Protein 7TVL (pdb70)

Foldseek 3Di:
DDDAFDWAFDDDFQRWTKTWTPDPPTKIKIFFWAAADQFLAQQQFAPPLRGLHRNCVQPDQPQPDGNQADADPSRHFQADDPPADDGRGGQGAFPAFDVVDDRRHSNGADRLQPFKAFEDEVVGCVQAAFQFKKKKAFLVQRFIAIHTHGHYHHNRDHHYIGLVNCVRHVWHSRNHDTIDRDRGMMMMTRGPQGRHDDDPVVNRVSNVVRQVVVPHPVNVNSNVVVD

Radius of gyration: 17.52 Å; Cα contacts (8 Å, |Δi|>4): 632; chains: 1; bounding box: 41×32×56 Å

Secondary structure (DSSP, 8-state):
--PPPPEEEEEEETTEEEEEESSSS--EEEEEEEEEE-TT-TTS--GGG-SSS-GGGGB-SSSS-B-SS-B-TTSPBPBP-TTSSSTTSBPP--SSB-TTS-TT-GGGB--TTTS-EEEEETT--TT--TT-EEEEEETTT--EEEEEEEEEE-TT---EEEHHHHHHHT----TTT-SEEEEEEEEEE-TTS--S---HHHHHHHHHHHHHHHTHHHHHHHHHTT-

Structure (mmCIF, N/CA/C/O backbone):
data_7TVL
#
_entry.id   7TVL
#
_cell.length_a   108.836
_cell.length_b   47.632
_cell.length_c   45.546
_cell.angle_alpha   90.000
_cell.angle_beta   97.820
_cell.angle_gamma   90.000
#
_symmetry.space_group_name_H-M   'C 1 2 1'
#
loop_
_entity.id
_entity.type
_entity.pdbx_description
1 polymer 'Viral chitosanase V-Csn'
2 non-polymer GLYCEROL
3 non-polymer 'SULFATE ION'
4 water water
#
loop_
_atom_site.group_PDB
_atom_site.id
_atom_site.type_symbol
_atom_site.label_atom_id
_atom_site.label_alt_id
_atom_site.label_comp_id
_atom_site.label_asym_id
_atom_site.label_entity_id
_atom_site.label_seq_id
_atom_site.pdbx_PDB_ins_code
_atom_site.Cartn_x
_atom_site.Cartn_y
_atom_site.Cartn_z
_atom_site.occupancy
_atom_site.B_iso_or_equiv
_atom_site.auth_seq_id
_atom_site.auth_comp_id
_atom_site.auth_asym_id
_atom_site.auth_atom_id
_atom_site.pdbx_PDB_model_num
ATOM 1 N N . GLY A 1 1 ? 26.523 33.866 13.462 0.53 22.96 -2 GLY A N 1
ATOM 2 C CA . GLY A 1 1 ? 25.280 33.396 14.044 0.53 22.95 -2 GLY A CA 1
ATOM 3 C C . GLY A 1 1 ? 25.098 31.896 13.942 0.53 22.94 -2 GLY A C 1
ATOM 4 O O . GLY A 1 1 ? 25.694 31.242 13.086 0.53 23.06 -2 GLY A O 1
ATOM 5 N N . SER A 1 2 ? 24.273 31.347 14.828 1.00 22.80 -1 SER A N 1
ATOM 6 C CA . SER A 1 2 ? 23.919 29.938 14.809 1.00 22.41 -1 SER A CA 1
ATOM 7 C C . SER A 1 2 ? 22.403 29.811 14.818 1.00 20.91 -1 SER A C 1
ATOM 8 O O . SER A 1 2 ? 21.671 30.798 14.932 1.00 21.36 -1 SER A O 1
ATOM 11 N N . HIS A 1 3 ? 21.932 28.577 14.686 1.00 18.78 0 HIS A N 1
ATOM 12 C CA . HIS A 1 3 ? 20.513 28.317 14.832 1.00 16.69 0 HIS A CA 1
ATOM 13 C C . HIS A 1 3 ? 20.110 28.484 16.293 1.00 13.34 0 HIS A C 1
ATOM 14 O O . HIS A 1 3 ? 20.936 28.402 17.207 1.00 12.44 0 HIS A O 1
ATOM 21 N N . MET A 1 4 ? 18.824 28.735 16.506 1.00 12.41 1 MET A N 1
ATOM 22 C CA A MET A 1 4 ? 18.309 28.791 17.860 0.58 12.24 1 MET A CA 1
ATOM 23 C CA B MET A 1 4 ? 18.270 28.779 17.850 0.42 12.20 1 MET A CA 1
ATOM 24 C C . MET A 1 4 ? 18.401 27.410 18.509 1.00 10.80 1 MET A C 1
ATOM 25 O O . MET A 1 4 ? 18.488 26.376 17.841 1.00 11.84 1 MET A O 1
ATOM 34 N N . SER A 1 5 ? 18.411 27.407 19.834 1.00 8.05 2 SER A N 1
ATOM 35 C CA . SER A 1 5 ? 18.412 26.174 20.602 1.00 7.51 2 SER A CA 1
ATOM 36 C C . SER A 1 5 ? 17.010 25.844 21.103 1.00 7.15 2 SER A C 1
ATOM 37 O O . SER A 1 5 ? 16.140 26.710 21.224 1.00 8.91 2 SER A O 1
ATOM 40 N N . GLU A 1 6 ? 16.803 24.563 21.382 1.00 6.75 3 GLU A N 1
ATOM 41 C CA . GLU A 1 6 ? 15.562 24.062 21.953 1.00 6.75 3 GLU A CA 1
ATOM 42 C C . GLU A 1 6 ? 15.757 23.969 23.459 1.00 6.31 3 GLU A C 1
ATOM 43 O O . GLU A 1 6 ? 16.731 23.367 23.920 1.00 7.62 3 GLU A O 1
ATOM 49 N N . LEU A 1 7 ? 14.861 24.602 24.214 1.00 6.53 4 LEU A N 1
ATOM 50 C CA . LEU A 1 7 ? 15.030 24.810 25.646 1.00 6.41 4 LEU A CA 1
ATOM 51 C C . LEU A 1 7 ? 13.866 24.200 26.407 1.00 6.95 4 LEU A C 1
ATOM 52 O O . LEU A 1 7 ? 12.718 24.270 25.959 1.00 8.66 4 LEU A O 1
ATOM 57 N N . SER A 1 8 ? 14.158 23.634 27.577 1.00 6.33 5 SER A N 1
ATOM 58 C CA . SER A 1 8 ? 13.149 22.994 28.416 1.00 6.80 5 SER A CA 1
ATOM 59 C C . SER A 1 8 ? 13.341 23.463 29.853 1.00 6.30 5 SER A C 1
ATOM 60 O O . SER A 1 8 ? 14.410 23.256 30.433 1.00 6.78 5 SER A O 1
ATOM 63 N N . GLU A 1 9 ? 12.321 24.085 30.436 1.00 6.01 6 GLU A N 1
ATOM 64 C CA . GLU A 1 9 ? 12.474 24.632 31.783 1.00 6.00 6 GLU A CA 1
ATOM 65 C C . GLU A 1 9 ? 12.699 23.520 32.805 1.00 5.68 6 GLU A C 1
ATOM 66 O O . GLU A 1 9 ? 11.945 22.542 32.845 1.00 6.09 6 GLU A O 1
ATOM 72 N N . ILE A 1 10 ? 13.707 23.692 33.661 1.00 5.47 7 ILE A N 1
ATOM 73 C CA . ILE A 1 10 ? 13.970 22.748 34.741 1.00 5.68 7 ILE A CA 1
ATOM 74 C C . ILE A 1 10 ? 13.905 23.370 36.126 1.00 5.75 7 ILE A C 1
ATOM 75 O O . ILE A 1 10 ? 13.817 22.623 37.113 1.00 6.38 7 ILE A O 1
ATOM 80 N N . ASP A 1 11 ? 13.950 24.690 36.249 1.00 5.89 8 ASP A N 1
ATOM 81 C CA . ASP A 1 11 ? 14.011 25.320 37.564 1.00 5.93 8 ASP A CA 1
ATOM 82 C C . ASP A 1 11 ? 13.728 26.804 37.382 1.00 5.71 8 ASP A C 1
ATOM 83 O O . ASP A 1 11 ? 13.724 27.326 36.261 1.00 6.19 8 ASP A O 1
ATOM 88 N N . SER A 1 12 ? 13.519 27.479 38.509 1.00 6.40 9 SER A N 1
ATOM 89 C CA . SER A 1 12 ? 13.306 28.916 38.526 1.00 6.81 9 SER A CA 1
ATOM 90 C C . SER A 1 12 ? 13.738 29.428 39.894 1.00 6.62 9 SER A C 1
ATOM 91 O O . SER A 1 12 ? 13.369 28.840 40.914 1.00 7.54 9 SER A O 1
ATOM 94 N N . VAL A 1 13 ? 14.532 30.500 39.910 1.00 6.26 10 VAL A N 1
ATOM 95 C CA . VAL A 1 13 ? 15.001 31.131 41.143 1.00 6.55 10 VAL A CA 1
ATOM 96 C C . VAL A 1 13 ? 14.916 32.636 40.952 1.00 6.62 10 VAL A C 1
ATOM 97 O O . VAL A 1 13 ? 15.448 33.164 39.972 1.00 6.46 10 VAL A O 1
ATOM 101 N N . ALA A 1 14 ? 14.242 33.327 41.873 1.00 7.37 11 ALA A N 1
ATOM 102 C CA . ALA A 1 14 ? 14.231 34.792 41.890 1.00 8.53 11 ALA A CA 1
ATOM 103 C C . ALA A 1 14 ? 13.812 35.382 40.544 1.00 8.63 11 ALA A C 1
ATOM 104 O O . ALA A 1 14 ? 14.359 36.388 40.088 1.00 9.68 11 ALA A O 1
ATOM 106 N N . GLY A 1 15 ? 12.841 34.743 39.893 1.00 8.47 12 GLY A N 1
ATOM 107 C CA . GLY A 1 15 ? 12.327 35.224 38.626 1.00 8.89 12 GLY A CA 1
ATOM 108 C C . GLY A 1 15 ? 13.173 34.899 37.415 1.00 8.44 12 GLY A C 1
ATOM 109 O O . GLY A 1 15 ? 12.846 35.356 36.310 1.00 9.52 12 GLY A O 1
ATOM 110 N N . VAL A 1 16 ? 14.246 34.133 37.589 1.00 7.04 13 VAL A N 1
ATOM 111 C CA . VAL A 1 16 ? 15.119 33.698 36.504 1.00 6.38 13 VAL A CA 1
ATOM 112 C C . VAL A 1 16 ? 14.797 32.246 36.189 1.00 6.40 13 VAL A C 1
ATOM 113 O O . VAL A 1 16 ? 14.878 31.377 37.067 1.00 7.06 13 VAL A O 1
ATOM 117 N N . THR A 1 17 ? 14.457 31.980 34.933 1.00 6.40 14 THR A N 1
ATOM 118 C CA . THR A 1 17 ? 14.168 30.628 34.492 1.00 6.71 14 THR A CA 1
ATOM 119 C C . THR A 1 17 ? 15.475 29.935 34.122 1.00 6.10 14 THR A C 1
ATOM 120 O O . THR A 1 17 ? 16.323 30.513 33.430 1.00 6.97 14 THR A O 1
ATOM 124 N N . ILE A 1 18 ? 15.634 28.701 34.589 1.00 5.61 15 ILE A N 1
ATOM 125 C CA . ILE A 1 18 ? 16.776 27.864 34.254 1.00 5.52 15 ILE A CA 1
ATOM 126 C C . ILE A 1 18 ? 16.287 26.799 33.280 1.00 5.08 15 ILE A C 1
ATOM 127 O O . ILE A 1 18 ? 15.312 26.088 33.567 1.00 5.84 15 ILE A O 1
ATOM 132 N N . TYR A 1 19 ? 16.960 26.684 32.134 1.00 5.01 16 TYR A N 1
ATOM 133 C CA . TYR A 1 19 ? 16.531 25.785 31.072 1.00 5.09 16 TYR A CA 1
ATOM 134 C C . TYR A 1 19 ? 17.601 24.724 30.834 1.00 5.01 16 TYR A C 1
ATOM 135 O O . TYR A 1 19 ? 18.791 25.040 30.725 1.00 5.69 16 TYR A O 1
ATOM 144 N N . SER A 1 20 ? 17.172 23.469 30.700 1.00 5.43 17 SER A N 1
ATOM 145 C CA . SER A 1 20 ? 18.012 22.484 30.036 1.00 5.77 17 SER A CA 1
ATOM 146 C C . SER A 1 20 ? 18.070 22.811 28.552 1.00 5.26 17 SER A C 1
ATOM 147 O O . SER A 1 20 ? 17.054 23.158 27.942 1.00 6.17 17 SER A O 1
ATOM 150 N N . VAL A 1 21 ? 19.266 22.734 27.979 1.00 5.05 18 VAL A N 1
ATOM 151 C CA . VAL A 1 21 ? 19.445 22.922 26.544 1.00 4.92 18 VAL A CA 1
ATOM 152 C C . VAL A 1 21 ? 19.333 21.545 25.901 1.00 5.10 18 VAL A C 1
ATOM 153 O O . VAL A 1 21 ? 20.188 20.678 26.113 1.00 5.79 18 VAL A O 1
ATOM 157 N N . ASP A 1 22 ? 18.262 21.335 25.140 1.00 5.06 19 ASP A N 1
ATOM 158 C CA . ASP A 1 22 ? 18.020 20.025 24.559 1.00 6.01 19 ASP A CA 1
ATOM 159 C C . ASP A 1 22 ? 19.168 19.687 23.615 1.00 6.23 19 ASP A C 1
ATOM 160 O O . ASP A 1 22 ? 19.627 20.538 22.847 1.00 8.17 19 ASP A O 1
ATOM 165 N N . GLY A 1 23 ? 19.632 18.447 23.675 1.00 6.69 20 GLY A N 1
ATOM 166 C CA . GLY A 1 23 ? 20.756 17.996 22.883 1.00 6.91 20 GLY A CA 1
ATOM 167 C C . GLY A 1 23 ? 21.927 17.585 23.753 1.00 6.84 20 GLY A C 1
ATOM 168 O O . GLY A 1 23 ? 21.833 17.495 24.981 1.00 8.66 20 GLY A O 1
ATOM 169 N N . GLU A 1 24 ? 23.049 17.323 23.092 1.00 6.49 21 GLU A N 1
ATOM 170 C CA . GLU A 1 24 ? 24.283 16.897 23.721 1.00 6.80 21 GLU A CA 1
ATOM 171 C C . GLU A 1 24 ? 25.414 17.840 23.331 1.00 7.29 21 GLU A C 1
ATOM 172 O O . GLU A 1 24 ? 25.348 18.486 22.279 1.00 9.05 21 GLU A O 1
ATOM 178 N N . PRO A 1 25 ? 26.447 17.980 24.177 1.00 6.77 22 PRO A N 1
ATOM 179 C CA . PRO A 1 25 ? 26.530 17.461 25.545 1.00 6.67 22 PRO A CA 1
ATOM 180 C C . PRO A 1 25 ? 25.476 18.117 26.435 1.00 6.10 22 PRO A C 1
ATOM 181 O O . PRO A 1 25 ? 24.955 19.196 26.122 1.00 6.60 22 PRO A O 1
ATOM 185 N N . LYS A 1 26 ? 25.174 17.452 27.543 1.00 6.52 23 LYS A N 1
ATOM 186 C CA A LYS A 1 26 ? 24.161 17.931 28.473 0.46 6.82 23 LYS A CA 1
ATOM 187 C CA B LYS A 1 26 ? 24.150 17.948 28.446 0.54 6.77 23 LYS A CA 1
ATOM 188 C C . LYS A 1 26 ? 24.576 19.271 29.077 1.00 5.73 23 LYS A C 1
ATOM 189 O O . LYS A 1 26 ? 25.732 19.459 29.471 1.00 5.92 23 LYS A O 1
ATOM 200 N N . SER A 1 27 ? 23.623 20.199 29.162 1.00 5.25 24 SER A N 1
ATOM 201 C CA . SER A 1 27 ? 23.905 21.532 29.673 1.00 4.97 24 SER A CA 1
ATOM 202 C C . SER A 1 27 ? 22.614 22.187 30.142 1.00 4.86 24 SER A C 1
ATOM 203 O O . SER A 1 27 ? 21.514 21.810 29.726 1.00 5.43 24 SER A O 1
ATOM 206 N N . PHE A 1 28 ? 22.764 23.182 31.011 1.00 4.82 25 PHE A N 1
ATOM 207 C CA . PHE A 1 28 ? 21.662 24.064 31.353 1.00 4.89 25 PHE A CA 1
ATOM 208 C C . PHE A 1 28 ? 22.133 25.511 31.304 1.00 4.70 25 PHE A C 1
ATOM 209 O O . PHE A 1 28 ? 23.332 25.789 31.331 1.00 4.95 25 PHE A O 1
ATOM 217 N N . VAL A 1 29 ? 21.177 26.436 31.211 1.00 4.67 26 VAL A N 1
ATOM 218 C CA . VAL A 1 29 ? 21.499 27.825 30.908 1.00 4.59 26 VAL A CA 1
ATOM 219 C C . VAL A 1 29 ? 20.526 28.752 31.622 1.00 4.71 26 VAL A C 1
ATOM 220 O O . VAL A 1 29 ? 19.353 28.422 31.823 1.00 4.93 26 VAL A O 1
ATOM 224 N N . TYR A 1 30 ? 21.020 29.939 31.977 1.00 4.55 27 TYR A N 1
ATOM 225 C CA . TYR A 1 30 ? 20.179 30.975 32.557 1.00 4.62 27 TYR A CA 1
ATOM 226 C C . TYR A 1 30 ? 20.817 32.337 32.309 1.00 4.57 27 TYR A C 1
ATOM 227 O O . TYR A 1 30 ? 22.044 32.470 32.249 1.00 5.21 27 TYR A O 1
ATOM 236 N N . LYS A 1 31 ? 19.954 33.349 32.200 1.00 4.64 28 LYS A N 1
ATOM 237 C CA . LYS A 1 31 ? 20.355 34.744 32.060 1.00 4.81 28 LYS A CA 1
ATOM 238 C C . LYS A 1 31 ? 20.014 35.477 33.352 1.00 4.90 28 LYS A C 1
ATOM 239 O O . LYS A 1 31 ? 18.860 35.465 33.793 1.00 5.81 28 LYS A O 1
ATOM 245 N N . ALA A 1 32 ? 21.011 36.117 33.958 1.00 4.89 29 ALA A N 1
ATOM 246 C CA . ALA A 1 32 ? 20.831 36.702 35.277 1.00 5.21 29 ALA A CA 1
ATOM 247 C C . ALA A 1 32 ? 21.778 37.882 35.454 1.00 4.96 29 ALA A C 1
ATOM 248 O O . ALA A 1 32 ? 22.613 38.176 34.595 1.00 5.17 29 ALA A O 1
ATOM 250 N N . GLY A 1 33 ? 21.614 38.571 36.579 1.00 5.35 30 GLY A N 1
ATOM 251 C CA . GLY A 1 33 ? 22.587 39.548 37.016 1.00 5.58 30 GLY A CA 1
ATOM 252 C C . GLY A 1 33 ? 23.870 38.873 37.469 1.00 5.00 30 GLY A C 1
ATOM 253 O O . GLY A 1 33 ? 24.067 37.667 37.316 1.00 5.53 30 GLY A O 1
ATOM 254 N N . PHE A 1 34 ? 24.769 39.686 38.029 1.00 5.13 31 PHE A N 1
ATOM 255 C CA . PHE A 1 34 ? 26.087 39.178 38.410 1.00 5.18 31 PHE A CA 1
ATOM 256 C C . PHE A 1 34 ? 26.560 39.918 39.657 1.00 5.11 31 PHE A C 1
ATOM 257 O O . PHE A 1 34 ? 27.143 41.003 39.560 1.00 6.09 31 PHE A O 1
ATOM 265 N N . ALA A 1 35 ? 26.319 39.318 40.816 1.00 5.01 32 ALA A N 1
ATOM 266 C CA . ALA A 1 35 ? 26.865 39.820 42.066 1.00 5.40 32 ALA A CA 1
ATOM 267 C C . ALA A 1 35 ? 28.293 39.307 42.239 1.00 5.27 32 ALA A C 1
ATOM 268 O O . ALA A 1 35 ? 28.649 38.222 41.774 1.00 7.08 32 ALA A O 1
ATOM 270 N N . ILE A 1 36 ? 29.115 40.097 42.917 1.00 4.93 33 ILE A N 1
ATOM 271 C CA . ILE A 1 36 ? 30.504 39.730 43.161 1.00 4.87 33 ILE A CA 1
ATOM 272 C C . ILE A 1 36 ? 30.592 38.853 44.405 1.00 5.02 33 ILE A C 1
ATOM 273 O O . ILE A 1 36 ? 30.187 39.264 45.500 1.00 6.47 33 ILE A O 1
ATOM 278 N N . ASP A 1 37 ? 31.185 37.671 44.250 1.00 4.86 34 ASP A N 1
ATOM 279 C CA . ASP A 1 37 ? 31.494 36.775 45.359 1.00 5.04 34 ASP A CA 1
ATOM 280 C C . ASP A 1 37 ? 32.995 36.831 45.584 1.00 5.22 34 ASP A C 1
ATOM 281 O O . ASP A 1 37 ? 33.759 36.260 44.801 1.00 6.20 34 ASP A O 1
ATOM 286 N N . ALA A 1 38 ? 33.411 37.515 46.647 1.00 6.34 35 ALA A N 1
ATOM 287 C CA . ALA A 1 38 ? 34.823 37.587 46.992 1.00 7.42 35 ALA A CA 1
ATOM 288 C C . ALA A 1 38 ? 35.284 36.410 47.844 1.00 6.31 35 ALA A C 1
ATOM 289 O O . ALA A 1 38 ? 36.465 36.356 48.193 1.00 6.48 35 ALA A O 1
ATOM 291 N N . ASP A 1 39 ? 34.390 35.471 48.179 1.00 6.09 36 ASP A N 1
ATOM 292 C CA . ASP A 1 39 ? 34.767 34.280 48.939 1.00 6.39 36 ASP A CA 1
ATOM 293 C C . ASP A 1 39 ? 35.951 33.600 48.282 1.00 5.05 36 ASP A C 1
ATOM 294 O O . ASP A 1 39 ? 35.983 33.412 47.062 1.00 5.53 36 ASP A O 1
ATOM 299 N N . GLY A 1 40 ? 36.894 33.172 49.115 1.00 4.60 37 GLY A N 1
ATOM 300 C CA . GLY A 1 40 ? 38.106 32.542 48.664 1.00 4.64 37 GLY A CA 1
ATOM 301 C C . GLY A 1 40 ? 39.249 33.496 48.393 1.00 4.58 37 GLY A C 1
ATOM 302 O O . GLY A 1 40 ? 40.402 33.058 48.344 1.00 5.29 37 GLY A O 1
ATOM 303 N N . ALA A 1 41 ? 38.968 34.775 48.176 1.00 4.79 38 ALA A N 1
ATOM 304 C CA . ALA A 1 41 ? 40.055 35.727 48.014 1.00 4.94 38 ALA A CA 1
ATOM 305 C C . ALA A 1 41 ? 40.763 35.904 49.353 1.00 4.78 38 ALA A C 1
ATOM 306 O O . ALA A 1 41 ? 40.107 36.170 50.372 1.00 5.12 38 ALA A O 1
ATOM 308 N N . PRO A 1 42 ? 42.091 35.784 49.395 1.00 4.69 39 PRO A N 1
ATOM 309 C CA . PRO A 1 42 ? 42.796 35.884 50.675 1.00 4.76 39 PRO A CA 1
ATOM 310 C C . PRO A 1 42 ? 42.916 37.304 51.212 1.00 4.46 39 PRO A C 1
ATOM 311 O O . PRO A 1 42 ? 43.411 37.489 52.329 1.00 5.03 39 PRO A O 1
ATOM 315 N N . ASN A 1 43 ? 42.451 38.308 50.465 1.00 4.58 40 ASN A N 1
ATOM 316 C CA . ASN A 1 43 ? 42.384 39.673 50.961 1.00 4.85 40 ASN A CA 1
ATOM 317 C C . ASN A 1 43 ? 40.956 40.177 51.128 1.00 4.92 40 ASN A C 1
ATOM 318 O O . ASN A 1 43 ? 40.7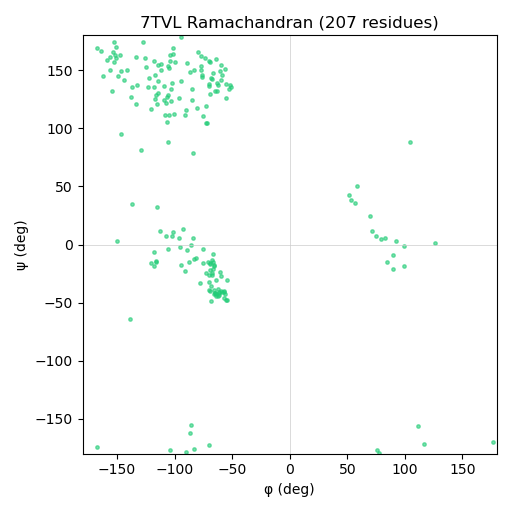68 41.371 51.369 1.00 5.66 40 ASN A O 1
ATOM 323 N N . ALA A 1 44 ? 39.949 39.293 51.054 1.00 5.19 41 ALA A N 1
ATOM 324 C CA . ALA A 1 44 ? 38.559 39.732 51.178 1.00 5.70 41 ALA A CA 1
ATOM 325 C C . ALA A 1 44 ? 38.246 40.287 52.563 1.00 5.23 41 ALA A C 1
ATOM 326 O O . ALA A 1 44 ? 37.539 41.298 52.685 1.00 5.96 41 ALA A O 1
ATOM 328 N N . TYR A 1 45 ? 38.729 39.623 53.620 1.00 5.06 42 TYR A N 1
ATOM 329 C CA . TYR A 1 45 ? 38.280 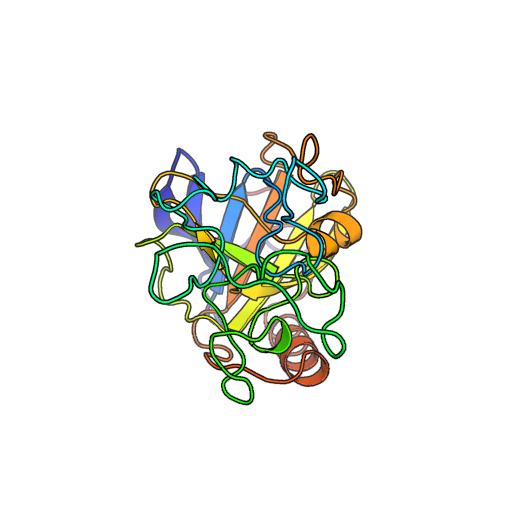39.921 54.970 1.00 5.31 42 TYR A CA 1
ATOM 330 C C . TYR A 1 45 ? 39.468 40.049 55.914 1.00 5.28 42 TYR A C 1
ATOM 331 O O . TYR A 1 45 ? 40.387 39.222 55.898 1.00 5.71 42 TYR A O 1
ATOM 340 N N . ALA A 1 46 ? 39.412 41.061 56.770 1.00 5.74 43 ALA A N 1
ATOM 341 C CA . ALA A 1 46 ? 40.439 41.292 57.776 1.00 5.99 43 ALA A CA 1
ATOM 342 C C . ALA A 1 46 ? 39.804 42.037 58.937 1.00 6.05 43 ALA A C 1
ATOM 343 O O . ALA A 1 46 ? 38.709 42.598 58.803 1.00 6.47 43 ALA A O 1
ATOM 345 N N . PRO A 1 47 ? 40.482 42.093 60.086 1.00 6.10 44 PRO A N 1
ATOM 346 C CA . PRO A 1 47 ? 39.976 42.917 61.189 1.00 6.78 44 PRO A CA 1
ATOM 347 C C . PRO A 1 47 ? 39.787 44.366 60.761 1.00 6.75 44 PRO A C 1
ATOM 348 O O . PRO A 1 47 ? 40.481 44.878 59.876 1.00 7.20 44 PRO A O 1
ATOM 352 N N . ASN A 1 48 ? 38.829 45.024 61.412 1.00 7.59 45 ASN A N 1
ATOM 353 C CA A ASN A 1 48 ? 38.653 46.469 61.289 0.59 8.41 45 ASN A CA 1
ATOM 354 C CA B ASN A 1 48 ? 38.653 46.469 61.292 0.41 8.47 45 ASN A CA 1
ATOM 355 C C . ASN A 1 48 ? 38.471 46.902 59.838 1.00 7.65 45 ASN A C 1
ATOM 356 O O . ASN A 1 48 ? 39.031 47.905 59.397 1.00 8.03 45 ASN A O 1
ATOM 365 N N . ASN A 1 49 ? 37.682 46.136 59.089 1.00 6.92 46 ASN A N 1
ATOM 366 C CA . ASN A 1 49 ? 37.366 46.481 57.705 1.00 6.90 46 ASN A CA 1
ATOM 367 C C . ASN A 1 49 ? 38.617 46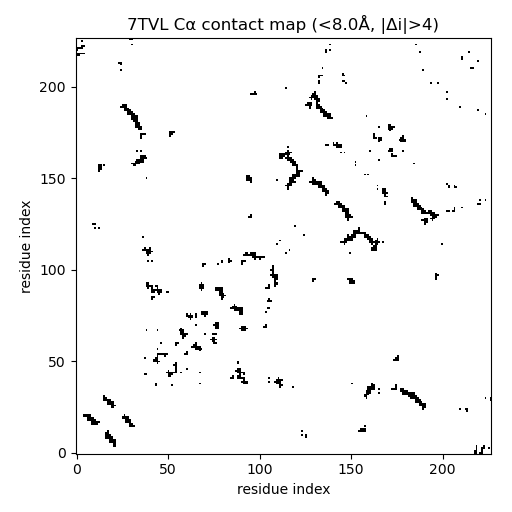.646 56.845 1.00 6.88 46 ASN A C 1
ATOM 368 O O . ASN A 1 49 ? 38.657 47.464 55.923 1.00 7.49 46 ASN A O 1
ATOM 373 N N . GLY A 1 50 ? 39.632 45.829 57.119 1.00 6.61 47 GLY A N 1
ATOM 374 C CA . GLY A 1 50 ? 40.871 45.919 56.370 1.00 7.07 47 GLY A CA 1
ATOM 375 C C . GLY A 1 50 ? 40.875 45.227 55.020 1.00 7.16 47 GLY A C 1
ATOM 376 O O . GLY A 1 50 ? 41.817 45.429 54.249 1.00 8.65 47 GLY A O 1
ATOM 377 N N . GLY A 1 51 ? 39.865 44.408 54.722 1.00 6.50 48 GLY A N 1
ATOM 378 C CA . GLY A 1 51 ? 39.836 43.646 53.492 1.00 6.57 48 GLY A CA 1
ATOM 379 C C . GLY A 1 51 ? 39.165 44.383 52.346 1.00 6.33 48 GLY A C 1
ATOM 380 O O . GLY A 1 51 ? 38.704 45.519 52.467 1.00 7.13 48 GLY A O 1
ATOM 381 N N . THR A 1 52 ? 39.103 43.695 51.201 1.00 6.07 49 THR A N 1
ATOM 382 C CA . THR A 1 52 ? 38.458 44.263 50.022 1.00 6.31 49 THR A CA 1
ATOM 383 C C . THR A 1 52 ? 36.941 44.233 50.129 1.00 6.46 49 THR A C 1
ATOM 384 O O . THR A 1 52 ? 36.265 44.923 49.361 1.00 7.50 49 THR A O 1
ATOM 388 N N . ASP A 1 53 ? 36.398 43.448 51.049 1.00 6.56 50 ASP A N 1
ATOM 389 C CA . ASP A 1 53 ? 34.999 43.524 51.434 1.00 6.98 50 ASP A CA 1
ATOM 390 C C . ASP A 1 53 ? 34.913 44.043 52.864 1.00 5.97 50 ASP A C 1
ATOM 391 O O . ASP A 1 53 ? 35.860 43.919 53.641 1.00 6.55 50 ASP A O 1
ATOM 396 N N . PHE A 1 54 ? 33.772 44.641 53.212 1.00 6.20 51 PHE A N 1
ATOM 397 C CA . PHE A 1 54 ? 33.534 44.988 54.609 1.00 6.33 51 PHE A CA 1
ATOM 398 C C . PHE A 1 54 ? 33.493 43.714 55.448 1.00 6.17 51 PHE A C 1
ATOM 399 O O . PHE A 1 54 ? 32.932 42.697 55.034 1.00 6.67 51 PHE A O 1
ATOM 407 N N . THR A 1 55 ? 34.099 43.773 56.637 1.00 6.13 52 THR A N 1
ATOM 408 C CA . THR A 1 55 ? 34.248 42.572 57.454 1.00 6.10 52 THR A CA 1
ATOM 409 C C . THR A 1 55 ? 32.903 41.920 57.751 1.00 6.03 52 THR A C 1
ATOM 410 O O . THR A 1 55 ? 32.774 40.690 57.691 1.00 6.63 52 THR A O 1
ATOM 414 N N . ALA A 1 56 ? 31.886 42.733 58.048 1.00 6.38 53 ALA A N 1
ATOM 415 C CA . ALA A 1 56 ? 30.591 42.200 58.446 1.00 7.05 53 ALA A CA 1
ATOM 416 C C . ALA A 1 56 ? 29.888 41.442 57.329 1.00 7.47 53 ALA A C 1
ATOM 417 O O . ALA A 1 56 ? 28.928 40.715 57.605 1.00 8.30 53 ALA A O 1
ATOM 419 N N . ASN A 1 57 ? 30.324 41.586 56.080 1.00 7.67 54 ASN A N 1
ATOM 420 C CA A ASN A 1 57 ? 29.697 40.764 55.065 0.71 8.04 54 ASN A CA 1
ATOM 421 C CA B ASN A 1 57 ? 29.772 40.776 54.999 0.29 8.36 54 ASN A CA 1
ATOM 422 C C . ASN A 1 57 ? 30.089 39.296 55.175 1.00 8.25 54 ASN A C 1
ATOM 423 O O . ASN A 1 57 ? 29.432 38.453 54.554 1.00 9.53 54 ASN A O 1
ATOM 432 N N . GLY A 1 58 ? 31.088 38.971 55.999 1.00 7.55 55 GLY A N 1
ATOM 433 C CA . GLY A 1 58 ? 31.407 37.613 56.371 1.00 8.04 55 GLY A CA 1
ATOM 434 C C . GLY A 1 58 ? 30.784 37.165 57.679 1.00 7.61 55 GLY A C 1
ATOM 435 O O . GLY A 1 58 ? 30.963 36.007 58.073 1.00 8.05 55 GLY A O 1
ATOM 436 N N . GLY A 1 59 ? 30.065 38.047 58.363 1.00 7.55 56 GLY A N 1
ATOM 437 C CA . GLY A 1 59 ? 29.492 37.766 59.661 1.00 7.87 56 GLY A CA 1
ATOM 438 C C . GLY A 1 59 ? 30.156 38.562 60.768 1.00 7.29 56 GLY A C 1
ATOM 439 O O . GLY A 1 59 ? 30.749 39.623 60.552 1.00 7.78 56 GLY A O 1
ATOM 440 N N . ASP A 1 60 ? 30.045 38.026 61.982 1.00 7.42 57 ASP A N 1
ATOM 441 C CA A ASP A 1 60 ? 30.601 38.660 63.166 0.58 7.64 57 ASP A CA 1
ATOM 442 C CA B ASP A 1 60 ? 30.569 38.640 63.199 0.42 7.63 57 ASP A CA 1
ATOM 443 C C . ASP A 1 60 ? 31.950 38.035 63.465 1.00 7.24 57 ASP A C 1
ATOM 444 O O . ASP A 1 60 ? 32.053 36.822 63.679 1.00 7.81 57 ASP A O 1
ATOM 453 N N . ASP A 1 61 ? 32.992 38.870 63.473 1.00 6.83 58 ASP A N 1
ATOM 454 C CA . ASP A 1 61 ? 34.363 38.407 63.667 1.00 6.98 58 ASP A CA 1
ATOM 455 C C . ASP A 1 61 ? 34.823 38.444 65.122 1.00 7.64 58 ASP A C 1
ATOM 456 O O . ASP A 1 61 ? 36.021 38.298 65.380 1.00 8.16 58 ASP A O 1
ATOM 461 N N . GLN A 1 62 ? 33.902 38.605 66.071 1.00 8.17 59 GLN A N 1
ATOM 462 C CA . GLN A 1 62 ? 34.238 38.679 67.486 1.00 9.52 59 GLN A CA 1
ATOM 463 C C . GLN A 1 62 ? 33.647 37.502 68.266 1.00 10.14 59 GLN A C 1
ATOM 464 O O . GLN A 1 62 ? 33.295 37.637 69.440 1.00 11.37 59 GLN A O 1
ATOM 470 N N . GLY A 1 63 ? 33.532 36.340 67.622 1.00 10.21 60 GLY A N 1
ATOM 471 C CA . GLY A 1 63 ? 33.034 35.136 68.262 1.00 10.92 60 GLY A CA 1
ATOM 472 C C . GLY A 1 63 ? 31.580 34.814 67.990 1.00 11.29 60 GLY A C 1
ATOM 473 O O . GLY A 1 63 ? 31.080 33.797 68.491 1.00 12.41 60 GLY A O 1
ATOM 474 N N . GLY A 1 64 ? 30.884 35.651 67.236 1.00 10.71 61 GLY A N 1
ATOM 475 C CA . GLY A 1 64 ? 29.515 35.395 66.837 1.00 10.55 61 GLY A CA 1
ATOM 476 C C . GLY A 1 64 ? 29.422 34.553 65.582 1.00 9.98 61 GLY A C 1
ATOM 477 O O . GLY A 1 64 ? 30.332 33.789 65.245 1.00 10.68 61 GLY A O 1
ATOM 478 N N . ASP A 1 65 ? 28.308 34.695 64.868 1.00 10.22 62 ASP A N 1
ATOM 479 C CA . ASP A 1 65 ? 28.083 33.895 63.667 1.00 10.78 62 ASP A CA 1
ATOM 480 C C . ASP A 1 65 ? 28.941 34.432 62.533 1.00 9.79 62 ASP A C 1
ATOM 481 O O . ASP A 1 65 ? 28.691 35.524 62.009 1.00 9.68 62 ASP A O 1
ATOM 486 N N . TRP A 1 66 ? 29.946 33.650 62.152 1.00 9.42 63 TRP A N 1
ATOM 487 C CA . TRP A 1 66 ? 30.890 33.996 61.101 1.00 8.56 63 TRP A CA 1
ATOM 488 C C . TRP A 1 66 ? 30.790 32.919 60.033 1.00 9.14 63 TRP A C 1
ATOM 489 O O . TRP A 1 66 ? 31.066 31.745 60.305 1.00 10.48 63 TRP A O 1
ATOM 500 N N . TRP A 1 67 ? 30.362 33.312 58.835 1.00 9.36 64 TRP A N 1
ATOM 501 C CA . TRP A 1 67 ? 30.253 32.400 57.706 1.00 9.79 64 TRP A CA 1
ATOM 502 C C . TRP A 1 67 ? 31.345 32.617 56.672 1.00 9.79 64 TRP A C 1
ATOM 503 O O . TRP A 1 67 ? 31.426 31.852 55.709 1.00 10.99 64 TRP A O 1
ATOM 514 N N . GLY A 1 68 ? 32.200 33.624 56.851 1.00 9.17 65 GLY A N 1
ATOM 515 C CA . GLY A 1 68 ? 33.172 33.940 55.823 1.00 9.00 65 GLY A CA 1
ATOM 516 C C . GLY A 1 68 ? 34.232 32.878 55.620 1.00 8.20 65 GLY A C 1
ATOM 517 O O . GLY A 1 68 ? 34.807 32.794 54.533 1.00 8.86 65 GLY A O 1
ATOM 518 N N . GLY A 1 69 ? 34.506 32.072 56.636 1.00 7.86 66 GLY A N 1
ATOM 519 C CA . GLY A 1 69 ? 35.542 31.073 56.555 1.00 7.32 66 GLY A CA 1
ATOM 520 C C . GLY A 1 69 ? 35.687 30.352 57.875 1.00 6.97 66 GLY A C 1
ATOM 521 O O . GLY A 1 69 ? 34.866 30.505 58.787 1.00 7.71 66 GLY A O 1
ATOM 522 N N . PRO A 1 70 ? 36.746 29.557 58.004 1.00 6.51 67 PRO A N 1
ATOM 523 C CA . PRO A 1 70 ? 36.907 28.728 59.200 1.00 7.01 67 PRO A CA 1
ATOM 524 C C . PRO A 1 70 ? 37.202 29.567 60.435 1.00 6.12 67 PRO A C 1
ATOM 525 O O . PRO A 1 70 ? 37.725 30.683 60.358 1.00 5.98 67 PRO A O 1
ATOM 529 N N . VAL A 1 71 ? 36.892 28.983 61.597 1.00 6.58 68 VAL A N 1
ATOM 530 C CA . VAL A 1 71 ? 37.062 29.640 62.884 1.00 6.48 68 VAL A CA 1
ATOM 531 C C . VAL A 1 71 ? 37.902 28.766 63.806 1.00 6.56 68 VAL A C 1
ATOM 532 O O . VAL A 1 71 ? 38.043 27.558 63.607 1.00 7.72 68 VAL A O 1
ATOM 536 N N . ASP A 1 72 ? 38.456 29.406 64.834 1.00 6.25 69 ASP A N 1
ATOM 537 C CA . ASP A 1 72 ? 39.220 28.714 65.857 1.00 6.62 69 ASP A CA 1
ATOM 538 C C . ASP A 1 72 ? 38.290 28.128 66.920 1.00 6.33 69 ASP A C 1
ATOM 539 O O . ASP A 1 72 ? 37.063 28.207 66.824 1.00 6.57 69 ASP A O 1
ATOM 544 N N . ALA A 1 73 ? 38.889 27.540 67.958 1.00 7.03 70 ALA 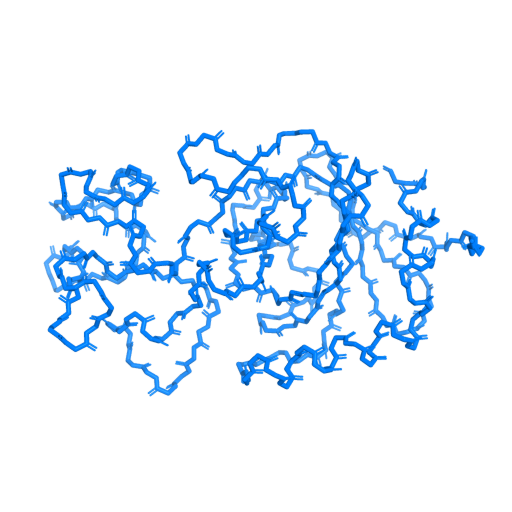A N 1
ATOM 545 C CA . ALA A 1 73 ? 38.121 26.849 68.987 1.00 7.37 70 ALA A CA 1
ATOM 546 C C . ALA A 1 73 ? 37.264 27.787 69.820 1.00 7.13 70 ALA A C 1
ATOM 547 O O . ALA A 1 73 ? 36.393 27.307 70.554 1.00 8.04 70 ALA A O 1
ATOM 549 N N . GLU A 1 74 ? 37.491 29.099 69.736 1.00 6.41 71 GLU A N 1
ATOM 550 C CA . GLU A 1 74 ? 36.667 30.066 70.445 1.00 7.12 71 GLU A CA 1
ATOM 551 C C . GLU A 1 74 ? 35.750 30.842 69.507 1.00 6.64 71 GLU A C 1
ATOM 552 O O . GLU A 1 74 ? 35.076 31.784 69.943 1.00 7.82 71 GLU A O 1
ATOM 558 N N . GLY A 1 75 ? 35.703 30.457 68.232 1.00 6.38 72 GLY A N 1
ATOM 559 C CA . GLY A 1 75 ? 34.762 31.024 67.291 1.00 6.50 72 GLY A CA 1
ATOM 560 C C . GLY A 1 75 ? 35.256 32.217 66.506 1.00 5.92 72 GLY A C 1
ATOM 561 O O . GLY A 1 75 ? 34.481 32.780 65.724 1.00 6.73 72 GLY A O 1
ATOM 562 N N . TYR A 1 76 ? 36.520 32.619 66.680 1.00 5.51 73 TYR A N 1
ATOM 563 C CA . TYR A 1 76 ? 37.053 33.751 65.938 1.00 5.58 73 TYR A CA 1
ATOM 564 C C . TYR A 1 76 ? 37.600 33.287 64.593 1.00 5.33 73 TYR A C 1
ATOM 565 O O . TYR A 1 76 ? 38.106 32.167 64.475 1.00 5.87 73 TYR A O 1
ATOM 574 N N . PRO A 1 77 ? 37.539 34.122 63.556 1.00 4.94 74 PRO A N 1
ATOM 575 C CA . PRO A 1 77 ? 38.058 33.689 62.253 1.00 5.03 74 PRO A CA 1
ATOM 576 C C . PRO A 1 77 ? 39.536 33.330 62.340 1.00 5.11 74 PRO A C 1
ATOM 577 O O . PRO A 1 77 ? 40.319 33.984 63.035 1.00 5.53 74 PRO A O 1
ATOM 581 N N . ILE A 1 78 ? 39.918 32.280 61.610 1.00 5.42 75 ILE A N 1
ATOM 582 C CA . ILE A 1 78 ? 41.330 31.950 61.462 1.00 5.40 75 ILE A CA 1
ATOM 583 C C . ILE A 1 78 ? 42.045 33.078 60.740 1.00 5.16 75 ILE A C 1
ATOM 584 O O . ILE A 1 78 ? 41.581 33.557 59.697 1.00 5.66 75 ILE A O 1
ATOM 589 N N . LYS A 1 79 ? 43.191 33.494 61.289 1.00 5.29 76 LYS A N 1
ATOM 590 C CA . LYS A 1 79 ? 44.071 34.443 60.630 1.00 5.48 76 LYS A CA 1
ATOM 591 C C . LYS A 1 79 ? 45.165 33.745 59.838 1.00 5.57 76 LYS A C 1
ATOM 592 O O . LYS A 1 79 ? 45.750 32.750 60.284 1.00 6.27 76 LYS A O 1
ATOM 598 N N . GLN A 1 80 ? 45.459 34.3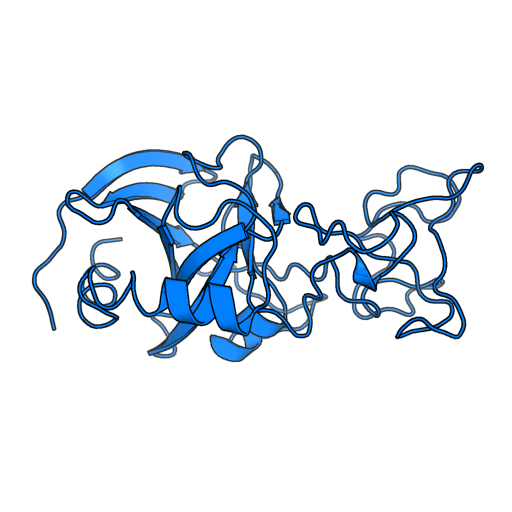12 58.672 1.00 5.05 77 GLN A N 1
ATOM 599 C CA . GLN A 1 80 ? 46.501 33.800 57.806 1.00 4.66 77 GLN A CA 1
ATOM 600 C C . GLN A 1 80 ? 47.878 33.963 58.447 1.00 4.64 77 GLN A C 1
ATOM 601 O O . GLN A 1 80 ? 48.146 34.917 59.188 1.00 5.35 77 GLN A O 1
ATOM 607 N N . LYS A 1 81 ? 48.751 33.010 58.128 1.00 4.67 78 LYS A N 1
ATOM 608 C CA . LYS A 1 81 ? 50.092 32.902 58.676 1.00 4.97 78 LYS A CA 1
ATOM 609 C C . LYS A 1 81 ? 51.113 33.589 57.766 1.00 4.47 78 LYS A C 1
ATOM 610 O O . LYS A 1 81 ? 50.794 34.084 56.682 1.00 4.64 78 LYS A O 1
ATOM 616 N N . ILE A 1 82 ? 52.377 33.561 58.198 1.00 4.66 79 ILE A N 1
ATOM 617 C CA . ILE A 1 82 ? 53.458 34.206 57.456 1.00 4.61 79 ILE A CA 1
ATOM 618 C C . ILE A 1 82 ? 53.704 33.544 56.102 1.00 5.00 79 ILE A C 1
ATOM 619 O O . ILE A 1 82 ? 54.338 34.149 55.227 1.00 6.03 79 ILE A O 1
ATOM 624 N N . PHE A 1 83 ? 53.232 32.307 55.914 1.00 4.51 80 PHE A N 1
ATOM 625 C CA . PHE A 1 83 ? 53.365 31.571 54.661 1.00 4.48 80 PHE A CA 1
ATOM 626 C C . PHE A 1 83 ? 52.090 31.583 53.825 1.00 4.39 80 PHE A C 1
ATOM 627 O O . PHE A 1 83 ? 52.008 30.852 52.827 1.00 4.99 80 PHE A O 1
ATOM 635 N N . ASP A 1 84 ? 51.122 32.402 54.205 1.00 4.59 81 ASP A N 1
ATOM 636 C CA . ASP A 1 84 ? 49.874 32.577 53.492 1.00 4.49 81 ASP A CA 1
ATOM 637 C C . ASP A 1 84 ? 49.902 33.897 52.724 1.00 4.56 81 ASP A C 1
ATOM 638 O O . ASP A 1 84 ? 50.735 34.769 52.994 1.00 5.21 81 ASP A O 1
ATOM 643 N N . PRO A 1 85 ? 49.008 34.092 51.750 1.00 4.54 82 PRO A N 1
ATOM 644 C CA . PRO A 1 85 ? 49.154 35.280 50.889 1.00 4.93 82 PRO A CA 1
ATOM 645 C C . PRO A 1 85 ? 49.069 36.616 51.616 1.00 4.78 82 PRO A C 1
ATOM 646 O O . PRO A 1 85 ? 49.829 37.540 51.284 1.00 5.42 82 PRO A O 1
ATOM 650 N N . PHE A 1 86 ? 48.153 36.749 52.579 1.00 4.78 83 PHE A N 1
ATOM 651 C CA . PHE A 1 86 ? 47.902 38.005 53.286 1.00 4.98 83 PHE A CA 1
ATOM 652 C C . PHE A 1 86 ? 47.941 37.741 54.787 1.00 4.65 83 PHE A C 1
ATOM 653 O O . PHE A 1 86 ? 46.895 37.599 55.433 1.00 4.86 83 PHE A O 1
ATOM 661 N N . PRO A 1 87 ? 49.140 37.681 55.373 1.00 4.88 84 PRO A N 1
ATOM 662 C CA . PRO A 1 87 ? 49.259 37.419 56.814 1.00 5.01 84 PRO A CA 1
ATOM 663 C C . PRO A 1 87 ? 48.379 38.360 57.626 1.00 5.14 84 PRO A C 1
ATOM 664 O O . PRO A 1 87 ? 48.326 39.566 57.381 1.00 5.84 84 PRO A O 1
ATOM 668 N N . GLY A 1 88 ? 47.678 37.794 58.608 1.00 5.33 85 GLY A N 1
ATOM 669 C CA . GLY A 1 88 ? 46.829 38.583 59.479 1.00 5.52 85 GLY A CA 1
ATOM 670 C C . GLY A 1 88 ? 45.434 38.858 58.961 1.00 5.55 85 GLY A C 1
ATOM 671 O O . GLY A 1 88 ? 44.578 39.295 59.742 1.00 6.76 85 GLY A O 1
ATOM 672 N N . TYR A 1 89 ? 45.179 38.645 57.672 1.00 5.19 86 TYR A N 1
ATOM 673 C CA . TYR A 1 89 ? 43.823 38.666 57.154 1.00 5.00 86 TYR A CA 1
ATOM 674 C C . TYR A 1 89 ? 43.129 37.358 57.526 1.00 4.81 86 TYR A C 1
ATOM 675 O O . TYR A 1 89 ? 43.769 36.359 57.865 1.00 6.11 86 TYR A O 1
ATOM 684 N N . TYR A 1 90 ? 41.804 37.358 57.463 1.00 4.69 87 TYR A N 1
ATOM 685 C CA . TYR A 1 90 ? 41.074 36.132 57.738 1.00 4.59 87 TYR A CA 1
ATOM 686 C C . TYR A 1 90 ? 41.134 35.173 56.550 1.00 4.73 87 TYR A C 1
ATOM 687 O O . TYR A 1 90 ? 41.294 35.580 55.395 1.00 5.23 87 TYR A O 1
ATOM 696 N N . VAL A 1 91 ? 41.007 33.885 56.849 1.00 4.98 88 VAL A N 1
ATOM 697 C CA . VAL A 1 91 ? 40.895 32.864 55.812 1.00 5.13 88 VAL A CA 1
ATOM 698 C C . VAL A 1 91 ? 39.456 32.846 55.310 1.00 5.32 88 VAL A C 1
ATOM 699 O O . VAL A 1 91 ? 38.526 32.565 56.070 1.00 6.48 88 VAL A O 1
ATOM 703 N N . SER A 1 92 ? 39.265 33.149 54.033 1.00 5.54 89 SER A N 1
ATOM 704 C CA A SER A 1 92 ? 37.946 33.152 53.418 0.75 5.52 89 SER A CA 1
ATOM 705 C CA B SER A 1 92 ? 37.936 33.138 53.440 0.25 5.65 89 SER A CA 1
ATOM 706 C C . SER A 1 92 ? 37.733 31.852 52.649 1.00 5.51 89 SER A C 1
ATOM 707 O O . SER A 1 92 ? 38.590 31.449 51.856 1.00 6.51 89 SER A O 1
ATOM 712 N N . ALA A 1 93 ? 36.593 31.209 52.876 1.00 5.78 90 ALA A N 1
ATOM 713 C CA . ALA A 1 93 ? 36.304 29.905 52.302 1.00 5.53 90 ALA A CA 1
ATOM 714 C C . ALA A 1 93 ? 35.306 29.978 51.152 1.00 5.16 90 ALA A C 1
ATOM 715 O O . ALA A 1 93 ? 34.446 30.862 51.092 1.00 6.61 90 ALA A O 1
ATOM 717 N N . THR A 1 94 ? 35.442 29.010 50.246 1.00 5.11 91 THR A N 1
ATOM 718 C CA . THR A 1 94 ? 34.484 28.685 49.201 1.00 4.83 91 THR A CA 1
ATOM 719 C C . THR A 1 94 ? 33.987 27.261 49.423 1.00 4.72 91 THR A C 1
ATOM 720 O O . THR A 1 94 ? 34.672 26.438 50.031 1.00 5.62 91 THR A O 1
ATOM 724 N N . ALA A 1 95 ? 32.810 26.955 48.872 1.00 4.82 92 ALA A N 1
ATOM 725 C CA . ALA A 1 95 ? 32.277 25.601 48.995 1.00 5.07 92 ALA A CA 1
ATOM 726 C C . ALA A 1 95 ? 33.148 24.586 48.265 1.00 4.90 92 ALA A C 1
ATOM 727 O O . ALA A 1 95 ? 33.371 23.479 48.767 1.00 5.88 92 ALA A O 1
ATOM 729 N N . HIS A 1 96 ? 33.623 24.927 47.069 1.00 4.85 93 HIS A N 1
ATOM 730 C CA . HIS A 1 96 ? 34.570 24.069 46.374 1.00 4.83 93 HIS A CA 1
ATOM 731 C C . HIS A 1 96 ? 35.950 24.233 47.002 1.00 4.89 93 HIS A C 1
ATOM 732 O O . HIS A 1 96 ? 36.329 25.330 47.421 1.00 5.46 93 HIS A O 1
ATOM 739 N N . PHE A 1 97 ? 36.705 23.140 47.069 1.00 5.31 94 PHE A N 1
ATOM 740 C CA . PHE A 1 97 ? 37.972 23.175 47.777 1.00 5.54 94 PHE A CA 1
ATOM 741 C C . PHE A 1 97 ? 38.949 22.177 47.179 1.00 5.60 94 PHE A C 1
ATOM 742 O O . PHE A 1 97 ? 38.563 21.217 46.503 1.00 6.33 94 PHE A O 1
ATOM 750 N N . ASN A 1 98 ? 40.227 22.423 47.473 1.00 5.86 95 ASN A N 1
ATOM 751 C CA . ASN A 1 98 ? 41.328 21.563 47.085 1.00 6.30 95 ASN A CA 1
ATOM 752 C C . ASN A 1 98 ? 41.725 20.721 48.288 1.00 6.50 95 ASN A C 1
ATOM 753 O O . ASN A 1 98 ? 42.258 21.267 49.270 1.00 6.21 95 ASN A O 1
ATOM 758 N N . PRO A 1 99 ? 41.509 19.401 48.247 1.00 7.92 96 PRO A N 1
ATOM 759 C CA . PRO A 1 99 ? 41.797 18.558 49.417 1.00 8.90 96 PRO A CA 1
ATOM 760 C C . PRO A 1 99 ? 43.275 18.459 49.776 1.00 7.80 96 PRO A C 1
ATOM 761 O O . PRO A 1 99 ? 43.594 17.895 50.829 1.00 8.66 96 PRO A O 1
ATOM 765 N N . ALA A 1 100 ? 44.184 18.980 48.950 1.00 7.23 97 ALA A N 1
ATOM 766 C CA . ALA A 1 100 ? 45.603 18.943 49.283 1.00 7.17 97 ALA A CA 1
ATOM 767 C C . ALA A 1 100 ? 45.941 19.805 50.492 1.00 6.52 97 ALA A C 1
ATOM 768 O O . ALA A 1 100 ? 46.993 19.601 51.104 1.00 7.76 97 ALA A O 1
ATOM 770 N N . TYR A 1 101 ? 45.091 20.770 50.829 1.00 5.76 98 TYR A N 1
ATOM 771 C CA . TYR A 1 101 ? 45.321 21.714 51.908 1.00 5.62 98 TYR A CA 1
ATOM 772 C C . TYR A 1 101 ? 44.332 21.571 53.051 1.00 6.04 98 TYR A C 1
ATOM 773 O O . TYR A 1 101 ? 43.203 21.120 52.866 1.00 6.85 98 TYR A O 1
ATOM 782 N N . SER A 1 102 ? 44.777 21.992 54.230 1.00 6.01 99 SER A N 1
ATOM 783 C CA . SER A 1 102 ? 44.010 21.905 55.460 1.00 6.20 99 SER A CA 1
ATOM 784 C C . SER A 1 102 ? 42.881 22.940 55.503 1.00 5.51 99 SER A C 1
ATOM 785 O O . SER A 1 102 ? 42.908 23.966 54.822 1.00 5.38 99 SER A O 1
ATOM 788 N N . GLU A 1 103 ? 41.900 22.662 56.371 1.00 6.12 100 GLU A N 1
ATOM 789 C CA A GLU A 1 103 ? 40.728 23.525 56.511 0.59 6.97 100 GLU A CA 1
ATOM 790 C CA B GLU A 1 103 ? 40.730 23.528 56.495 0.41 6.88 100 GLU A CA 1
ATOM 791 C C . GLU A 1 103 ? 41.104 24.962 56.854 1.00 5.92 100 GLU A C 1
ATOM 792 O O . GLU A 1 103 ? 40.420 25.906 56.428 1.00 6.31 100 GLU A O 1
ATOM 803 N N . ASP A 1 104 ? 42.172 25.151 57.627 1.00 5.40 101 ASP A N 1
ATOM 804 C CA . ASP A 1 104 ? 42.593 26.475 58.070 1.00 5.57 101 ASP A CA 1
ATOM 805 C C . ASP A 1 104 ? 43.458 27.215 57.054 1.00 5.29 101 ASP A C 1
ATOM 806 O O . ASP A 1 104 ? 43.932 28.312 57.365 1.00 5.84 101 ASP A O 1
ATOM 811 N N . SER A 1 105 ? 43.645 26.663 55.842 1.00 5.27 102 SER A N 1
ATOM 812 C CA . SER A 1 105 ? 44.562 27.249 54.869 1.00 5.08 102 SER A CA 1
ATOM 813 C C . SER A 1 105 ? 43.815 28.005 53.785 1.00 4.77 102 SER A C 1
ATOM 814 O O . SER A 1 105 ? 42.885 27.450 53.181 1.00 5.23 102 SER A O 1
ATOM 817 N N . PRO A 1 106 ? 44.246 29.224 53.446 1.00 4.47 103 PRO A N 1
ATOM 818 C CA . PRO A 1 106 ? 43.659 29.889 52.272 1.00 4.91 103 PRO A CA 1
ATOM 819 C C . PRO A 1 106 ? 43.847 29.099 50.989 1.00 4.74 103 PRO A C 1
ATOM 820 O O . PRO A 1 106 ? 43.038 29.229 50.059 1.00 5.14 103 PRO A O 1
ATOM 824 N N . TYR A 1 107 ? 44.903 28.286 50.912 1.00 4.72 104 TYR A N 1
ATOM 825 C CA . TYR A 1 107 ? 45.199 27.528 49.703 1.00 4.79 104 TYR A CA 1
ATOM 826 C C . TYR A 1 107 ? 44.200 26.398 49.461 1.00 4.76 104 TYR A C 1
ATOM 827 O O . TYR A 1 107 ? 44.139 25.859 48.349 1.00 5.93 104 TYR A O 1
ATOM 836 N N . ARG A 1 108 ? 43.412 26.030 50.474 1.00 4.87 105 ARG A N 1
ATOM 837 C CA . ARG A 1 108 ? 42.358 25.042 50.275 1.00 5.09 105 ARG A CA 1
ATOM 838 C C . ARG A 1 108 ? 41.223 25.589 49.417 1.00 4.87 105 ARG A C 1
ATOM 839 O O . ARG A 1 108 ? 40.494 24.815 48.786 1.00 5.88 105 ARG A O 1
ATOM 847 N N . TYR A 1 109 ? 41.027 26.899 49.411 1.00 4.77 106 TYR A N 1
ATOM 848 C CA . TYR A 1 109 ? 39.843 27.496 48.813 1.00 4.89 106 TYR A CA 1
ATOM 849 C C . TYR A 1 109 ? 40.163 28.060 47.429 1.00 4.98 106 TYR A C 1
ATOM 850 O O . TYR A 1 109 ? 41.319 28.117 47.003 1.00 7.10 106 TYR A O 1
ATOM 859 N N . ILE A 1 110 ? 39.116 28.418 46.696 1.00 4.53 107 ILE A N 1
ATOM 860 C CA . ILE A 1 110 ? 39.269 28.905 45.330 1.00 4.56 107 ILE A CA 1
ATOM 861 C C . ILE A 1 110 ? 39.440 30.418 45.369 1.00 4.24 107 ILE A C 1
ATOM 862 O O . ILE A 1 110 ? 38.530 31.138 45.791 1.00 4.62 107 ILE A O 1
ATOM 867 N N . ASP A 1 111 ? 40.606 30.904 44.948 1.00 4.28 108 ASP A N 1
ATOM 868 C CA . ASP A 1 111 ? 40.910 32.331 45.080 1.00 4.26 108 ASP A CA 1
ATOM 869 C C . ASP A 1 111 ? 40.090 33.123 44.063 1.00 3.95 108 ASP A C 1
ATOM 870 O O . ASP A 1 111 ? 40.419 33.164 42.873 1.00 4.29 108 ASP A O 1
ATOM 875 N N . SER A 1 112 ? 39.048 33.800 44.550 1.00 4.19 109 SER A N 1
ATOM 876 C CA . SER A 1 112 ? 38.168 34.600 43.710 1.00 4.10 109 SER A CA 1
ATOM 877 C C . SER A 1 112 ? 38.923 35.628 42.874 1.00 3.89 109 SER A C 1
ATOM 878 O O . SER A 1 112 ? 38.477 35.981 41.777 1.00 4.24 109 SER A O 1
ATOM 881 N N . ASN A 1 113 ? 40.050 36.136 43.383 1.00 4.21 110 ASN A N 1
ATOM 882 C CA . ASN A 1 113 ? 40.819 37.137 42.646 1.00 4.30 110 ASN A CA 1
ATOM 883 C C . ASN A 1 113 ? 41.459 36.579 41.383 1.00 4.36 110 ASN A C 1
ATOM 884 O O . ASN A 1 113 ? 41.759 37.347 40.461 1.00 4.84 110 ASN A O 1
ATOM 889 N N . SER A 1 114 ? 41.732 35.271 41.347 1.00 4.36 111 SER A N 1
ATOM 890 C CA . SER A 1 114 ? 42.541 34.669 40.295 1.00 5.05 111 SER A CA 1
ATOM 891 C C . SER A 1 114 ? 41.815 33.632 39.457 1.00 4.69 111 SER A C 1
ATOM 892 O O . SER A 1 114 ? 42.303 33.291 38.374 1.00 6.33 111 SER A O 1
ATOM 895 N N . ILE A 1 115 ? 40.703 33.091 39.939 1.00 4.22 112 ILE A N 1
ATOM 896 C CA . ILE A 1 115 ? 40.036 31.958 39.313 1.00 4.23 112 ILE A CA 1
ATOM 897 C C . ILE A 1 115 ? 38.656 32.409 38.864 1.00 4.11 112 ILE A C 1
ATOM 898 O O . ILE A 1 115 ? 37.872 32.872 39.698 1.00 4.26 112 ILE A O 1
ATOM 903 N N . PRO A 1 116 ? 38.297 32.236 37.584 1.00 3.87 113 PRO A N 1
ATOM 904 C CA . PRO A 1 116 ? 36.915 32.511 37.166 1.00 4.13 113 PRO A CA 1
ATOM 905 C C . PRO A 1 116 ? 36.024 31.398 37.707 1.00 3.87 113 PRO A C 1
ATOM 906 O O . PRO A 1 116 ? 36.201 30.224 37.365 1.00 4.37 113 PRO A O 1
ATOM 910 N N . PHE A 1 117 ? 35.058 31.766 38.546 1.00 3.84 114 PHE A N 1
ATOM 911 C CA . PHE A 1 117 ? 34.104 30.796 39.060 1.00 3.82 114 PHE A CA 1
ATOM 912 C C . PHE A 1 117 ? 32.717 31.403 39.135 1.00 3.62 114 PHE A C 1
ATOM 913 O O . PHE A 1 117 ? 32.559 32.611 39.316 1.00 3.95 114 PHE A O 1
ATOM 921 N N . ILE A 1 118 ? 31.719 30.532 38.981 1.00 4.07 115 ILE A N 1
ATOM 922 C CA . ILE A 1 118 ? 30.325 30.878 39.170 1.00 4.24 115 ILE A CA 1
ATOM 923 C C . ILE A 1 118 ? 29.832 30.328 40.497 1.00 4.27 115 ILE A C 1
ATOM 924 O O . ILE A 1 118 ? 30.364 29.359 41.058 1.00 4.68 115 ILE A O 1
ATOM 929 N N . VAL A 1 119 ? 28.767 30.960 40.976 1.00 4.41 116 VAL A N 1
ATOM 930 C CA . VAL A 1 119 ? 28.003 30.525 42.133 1.00 4.66 116 VAL A CA 1
ATOM 931 C C . VAL A 1 119 ? 26.663 30.012 41.635 1.00 4.61 116 VAL A C 1
ATOM 932 O O . VAL A 1 119 ? 26.037 30.635 40.770 1.00 5.21 116 VAL A O 1
ATOM 936 N N . LEU A 1 120 ? 26.214 28.879 42.184 1.00 4.88 117 LEU A N 1
ATOM 937 C CA . LEU A 1 120 ? 24.850 28.428 41.984 1.00 5.12 117 LEU A CA 1
ATOM 938 C C . LEU A 1 120 ? 24.106 28.525 43.310 1.00 5.27 117 LEU A C 1
ATOM 939 O O . LEU A 1 120 ? 24.720 28.406 44.378 1.00 5.76 117 LEU A O 1
ATOM 944 N N . PRO A 1 121 ? 22.793 28.760 43.283 1.00 5.48 118 PRO A N 1
ATOM 945 C CA . PRO A 1 121 ? 22.048 28.888 44.543 1.00 6.03 118 PRO A CA 1
ATOM 946 C C . PRO A 1 121 ? 21.984 27.555 45.264 1.00 6.21 118 PRO A C 1
ATOM 947 O O . PRO A 1 121 ? 21.844 26.503 44.638 1.00 6.13 118 PRO A O 1
ATOM 951 N N . GLY A 1 122 ? 22.059 27.608 46.592 1.00 6.74 119 GLY A N 1
ATOM 952 C CA . GLY A 1 122 ? 21.855 26.402 47.376 1.00 6.77 119 GLY A CA 1
ATOM 953 C C . GLY A 1 122 ? 20.516 25.770 47.047 1.00 6.62 119 GLY A C 1
ATOM 954 O O . GLY A 1 122 ? 19.512 26.461 46.867 1.00 6.85 119 GLY A O 1
ATOM 955 N N . ASN A 1 123 ? 20.516 24.443 46.925 1.00 6.76 120 ASN A N 1
ATOM 956 C CA . ASN A 1 123 ? 19.328 23.667 46.580 1.00 7.10 120 ASN A CA 1
ATOM 957 C C . ASN A 1 123 ? 18.897 23.845 45.131 1.00 6.58 120 ASN A C 1
ATOM 958 O O . ASN A 1 123 ? 17.803 23.408 44.762 1.00 7.87 120 ASN A O 1
ATOM 963 N N . HIS A 1 124 ? 19.741 24.467 44.296 1.00 6.32 121 HIS A N 1
ATOM 964 C CA . HIS A 1 124 ? 19.429 24.725 42.895 1.00 6.43 121 HIS A CA 1
ATOM 965 C C . HIS A 1 124 ? 20.617 24.431 41.988 1.00 6.57 121 HIS A C 1
ATOM 966 O O . HIS A 1 124 ? 20.821 25.112 40.976 1.00 7.27 121 HIS A O 1
ATOM 973 N N . SER A 1 125 ? 21.405 23.416 42.341 1.00 6.87 122 SER A N 1
ATOM 974 C CA . SER A 1 125 ? 22.527 22.990 41.513 1.00 7.47 122 SER A CA 1
ATOM 975 C C . SER A 1 125 ? 22.098 22.337 40.208 1.00 6.62 122 SER A C 1
ATOM 976 O O . SER A 1 125 ? 22.903 22.282 39.271 1.00 6.81 122 SER A O 1
ATOM 979 N N . ASN A 1 126 ? 20.872 21.822 40.134 1.00 7.05 123 ASN A N 1
ATOM 980 C CA . ASN A 1 126 ? 20.352 21.222 38.907 1.00 7.45 123 ASN A CA 1
ATOM 981 C C . ASN A 1 126 ? 21.296 20.172 38.326 1.00 8.13 123 ASN A C 1
ATOM 982 O O . ASN A 1 126 ? 21.515 20.096 37.114 1.00 9.12 123 ASN A O 1
ATOM 987 N N . GLY A 1 127 ? 21.850 19.346 39.212 1.00 8.82 124 GLY A N 1
ATOM 988 C CA . GLY A 1 127 ? 22.696 18.248 38.816 1.00 9.24 124 GLY A CA 1
ATOM 989 C C . GLY A 1 127 ? 24.167 18.574 38.713 1.00 8.65 124 GLY A C 1
ATOM 990 O O . GLY A 1 127 ? 24.973 17.656 38.529 1.00 10.20 124 GLY A O 1
ATOM 991 N N . ALA A 1 128 ? 24.543 19.845 38.802 1.00 6.60 125 ALA A N 1
ATOM 992 C CA . ALA A 1 128 ? 25.948 20.206 38.780 1.00 6.34 125 ALA A CA 1
ATOM 993 C C . ALA A 1 128 ? 26.591 19.899 40.125 1.00 6.17 125 ALA A C 1
ATOM 994 O O . ALA A 1 128 ? 25.965 20.030 41.182 1.00 7.53 125 ALA A O 1
ATOM 996 N N . LYS A 1 129 ? 27.858 19.500 40.073 1.00 5.76 126 LYS A N 1
ATOM 997 C CA . LYS A 1 129 ? 28.672 19.243 41.249 1.00 5.98 126 LYS A CA 1
ATOM 998 C C . LYS A 1 129 ? 29.835 20.226 41.250 1.00 5.41 126 LYS A C 1
ATOM 999 O O . LYS A 1 129 ? 30.329 20.623 40.189 1.00 5.66 126 LYS A O 1
ATOM 1005 N N . LEU A 1 130 ? 30.254 20.640 42.445 1.00 5.39 127 LEU A N 1
ATOM 1006 C CA . LEU A 1 130 ? 31.344 21.598 42.563 1.00 5.30 127 LEU A CA 1
ATOM 1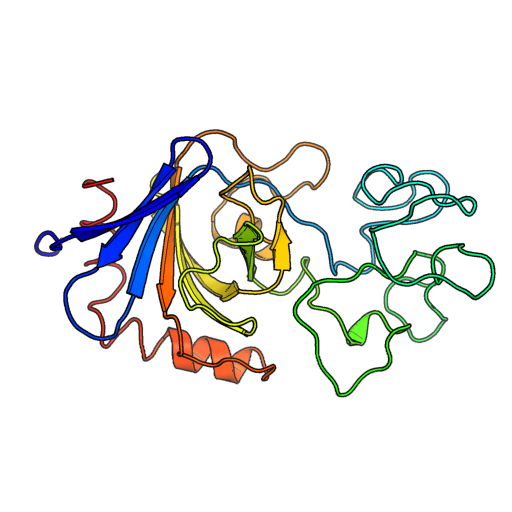007 C C . LEU A 1 130 ? 32.557 21.113 41.776 1.00 5.08 127 LEU A C 1
ATOM 1008 O O . LEU A 1 130 ? 32.929 19.937 41.829 1.00 5.98 127 LEU A O 1
ATOM 1013 N N . GLY A 1 131 ? 33.143 22.029 41.005 1.00 4.87 128 GLY A N 1
ATOM 1014 C CA . GLY A 1 131 ? 34.220 21.718 40.095 1.00 5.06 128 GLY A CA 1
ATOM 1015 C C . GLY A 1 131 ? 33.795 21.552 38.646 1.00 4.71 128 GLY A C 1
ATOM 1016 O O . GLY A 1 131 ? 34.652 21.608 37.754 1.00 4.82 128 GLY A O 1
ATOM 1017 N N . ASP A 1 132 ? 32.503 21.324 38.392 1.00 4.73 129 ASP A N 1
ATOM 1018 C CA . ASP A 1 132 ? 32.000 21.274 37.025 1.00 4.56 129 ASP A CA 1
ATOM 1019 C C . ASP A 1 132 ? 32.272 22.602 36.322 1.00 4.27 129 ASP A C 1
ATOM 1020 O O . ASP A 1 132 ? 32.374 23.659 36.954 1.00 4.85 129 ASP A O 1
ATOM 1025 N N . VAL A 1 133 ? 32.363 22.544 34.993 1.00 4.17 130 VAL A N 1
ATOM 1026 C CA . VAL A 1 133 ? 32.698 23.705 34.189 1.00 4.36 130 VAL A CA 1
ATOM 1027 C C . VAL A 1 133 ? 31.475 24.329 33.525 1.00 4.12 130 VAL A C 1
ATOM 1028 O O . VAL A 1 133 ? 30.395 23.730 33.405 1.00 4.68 130 VAL A O 1
ATOM 1032 N N . ALA A 1 134 ? 31.689 25.561 33.064 1.00 4.39 131 ALA A N 1
ATOM 1033 C CA . ALA A 1 134 ? 30.675 26.430 32.500 1.00 4.26 131 ALA A CA 1
ATOM 1034 C C . ALA A 1 134 ? 31.325 27.392 31.513 1.00 3.97 131 ALA A C 1
ATOM 1035 O O . ALA A 1 134 ? 32.524 27.683 31.586 1.00 4.82 131 ALA A O 1
ATOM 1037 N N . LEU A 1 135 ? 30.499 27.898 30.600 1.00 4.38 132 LEU A N 1
ATOM 1038 C CA . LEU A 1 135 ? 30.847 28.990 29.705 1.00 4.29 132 LEU A CA 1
ATOM 1039 C C . LEU A 1 135 ? 29.957 30.174 30.066 1.00 3.97 132 LEU A C 1
ATOM 1040 O O . LEU A 1 135 ? 28.737 30.022 30.175 1.00 4.56 132 LEU A O 1
ATOM 1045 N N . VAL A 1 136 ? 30.566 31.346 30.253 1.00 4.10 133 VAL A N 1
ATOM 1046 C CA . VAL A 1 136 ? 29.863 32.529 30.734 1.00 4.13 133 VAL A CA 1
ATOM 1047 C C . VAL A 1 136 ? 30.048 33.652 29.724 1.00 4.11 133 VAL A C 1
ATOM 1048 O O . VAL A 1 136 ? 31.160 33.874 29.237 1.00 4.87 133 VAL A O 1
ATOM 1052 N N . TYR A 1 137 ? 28.959 34.368 29.420 1.00 4.34 134 TYR A N 1
ATOM 1053 C CA . TYR A 1 137 ? 28.948 35.363 28.355 1.00 4.35 134 TYR A CA 1
ATOM 1054 C C . TYR A 1 137 ? 28.202 36.613 28.820 1.00 4.29 134 TYR A C 1
ATOM 1055 O O . TYR A 1 137 ? 27.120 36.518 29.404 1.00 5.28 134 TYR A O 1
ATOM 1064 N N . ASN A 1 138 ? 28.771 37.788 28.540 1.00 4.36 135 ASN A N 1
ATOM 1065 C CA . ASN A 1 138 ? 28.140 39.073 28.850 1.00 4.40 135 ASN A CA 1
ATOM 1066 C C . ASN A 1 138 ? 27.610 39.673 27.549 1.00 4.78 135 ASN A C 1
ATOM 1067 O O . ASN A 1 138 ? 28.391 40.071 26.680 1.00 5.04 135 ASN A O 1
ATOM 1072 N N . GLU A 1 139 ? 26.281 39.743 27.421 1.00 5.28 136 GLU A N 1
ATOM 1073 C CA . GLU A 1 139 ? 25.659 40.213 26.183 1.00 5.98 136 GLU A CA 1
ATOM 1074 C C . GLU A 1 139 ? 25.871 41.703 25.921 1.00 6.06 136 GLU A C 1
ATOM 1075 O O . GLU A 1 139 ? 25.642 42.153 24.792 1.00 7.07 136 GLU A O 1
ATOM 1081 N N . LYS A 1 140 ? 26.273 42.481 26.931 1.00 5.81 137 LYS A N 1
ATOM 1082 C CA . LYS A 1 140 ? 26.475 43.916 26.758 1.00 6.39 137 LYS A CA 1
ATOM 1083 C C . LYS A 1 140 ? 27.912 44.290 26.429 1.00 6.36 137 LYS A C 1
ATOM 1084 O O . LYS A 1 140 ? 28.159 45.415 25.985 1.00 8.21 137 LYS A O 1
ATOM 1090 N N . THR A 1 141 ? 28.866 43.401 26.673 1.00 6.18 138 THR A N 1
ATOM 1091 C CA . THR A 1 141 ? 30.254 43.677 26.356 1.00 6.24 138 THR A CA 1
ATOM 1092 C C . THR A 1 141 ? 30.803 42.741 25.298 1.00 5.97 138 THR A C 1
ATOM 1093 O O . THR A 1 141 ? 31.869 43.023 24.745 1.00 7.06 138 THR A O 1
ATOM 1097 N N . GLY A 1 142 ? 30.115 41.636 25.014 1.00 6.28 139 GLY A N 1
ATOM 1098 C CA . GLY A 1 142 ? 30.622 40.632 24.108 1.00 6.82 139 GLY A CA 1
ATOM 1099 C C . GLY A 1 142 ? 31.718 39.764 24.677 1.00 7.10 139 GLY A C 1
ATOM 1100 O O . GLY A 1 142 ? 32.294 38.964 23.943 1.00 9.80 139 GLY A O 1
ATOM 1101 N N . ASP A 1 143 ? 32.014 39.883 25.961 1.00 5.66 140 ASP A N 1
ATOM 1102 C CA . ASP A 1 143 ? 33.086 39.130 26.592 1.00 5.24 140 ASP A CA 1
ATOM 1103 C C . ASP A 1 143 ? 32.601 37.792 27.130 1.00 4.67 140 ASP A C 1
ATOM 1104 O O . ASP A 1 143 ? 31.422 37.601 27.427 1.00 5.65 140 ASP A O 1
ATOM 1109 N N . ASN A 1 144 ? 33.544 36.857 27.259 1.00 5.20 141 ASN A N 1
ATOM 1110 C CA . ASN A 1 144 ? 33.215 35.515 27.704 1.00 5.01 141 ASN A CA 1
ATOM 1111 C C . ASN A 1 144 ? 34.375 34.947 28.504 1.00 4.48 141 ASN A C 1
ATOM 1112 O O . ASN A 1 144 ? 35.510 35.419 28.410 1.00 5.48 141 ASN A O 1
ATOM 1117 N N . CYS A 1 145 ? 34.083 33.885 29.251 1.00 4.35 142 CYS A N 1
ATOM 1118 C CA . CYS A 1 145 ? 35.125 33.180 29.981 1.00 4.12 142 CYS A CA 1
ATOM 1119 C C . CYS A 1 145 ? 34.615 31.801 30.375 1.00 4.09 142 CYS A C 1
ATOM 1120 O O . CYS A 1 145 ? 33.442 31.643 30.714 1.00 5.14 142 CYS A O 1
ATOM 1123 N N . TYR A 1 146 ? 35.514 30.818 30.372 1.00 4.01 143 TYR A N 1
ATOM 1124 C CA . TYR A 1 146 ? 35.229 29.546 31.022 1.00 4.02 143 TYR A CA 1
ATOM 1125 C C . TYR A 1 146 ? 35.375 29.693 32.535 1.00 4.22 143 TYR A C 1
ATOM 1126 O O . TYR A 1 146 ? 36.191 30.476 33.029 1.00 5.34 143 TYR A O 1
ATOM 1135 N N . ALA A 1 147 ? 34.597 28.903 33.271 1.00 4.01 144 ALA A N 1
ATOM 1136 C CA . ALA A 1 147 ? 34.576 29.018 34.722 1.00 4.13 144 ALA A CA 1
ATOM 1137 C C . ALA A 1 147 ? 34.224 27.672 35.336 1.00 4.22 144 ALA A C 1
ATOM 1138 O O . ALA A 1 147 ? 33.690 26.785 34.668 1.00 5.47 144 ALA A O 1
ATOM 1140 N N . ILE A 1 148 ? 34.510 27.532 36.629 1.00 4.16 145 ILE A N 1
ATOM 1141 C CA . ILE A 1 148 ? 34.027 26.397 37.407 1.00 4.31 145 ILE A CA 1
ATOM 1142 C C . ILE A 1 148 ? 32.893 26.825 38.328 1.00 4.23 145 ILE A C 1
ATOM 1143 O O . ILE A 1 148 ? 32.817 27.972 38.777 1.00 4.58 145 ILE A O 1
ATOM 1148 N N . TYR A 1 149 ? 32.031 25.861 38.649 1.00 4.52 146 TYR A N 1
ATOM 1149 C CA . TYR A 1 149 ? 31.090 25.986 39.759 1.00 4.56 146 TYR A CA 1
ATOM 1150 C C . TYR A 1 149 ? 31.903 25.891 41.048 1.00 4.43 146 TYR A C 1
ATOM 1151 O O . TYR A 1 149 ? 32.382 24.816 41.425 1.00 5.19 146 TYR A O 1
ATOM 1160 N N . GLY A 1 150 ? 32.112 27.045 41.693 1.00 4.50 147 GLY A N 1
ATOM 1161 C CA . GLY A 1 150 ? 33.065 27.145 42.779 1.00 4.86 147 GLY A CA 1
ATOM 1162 C C . GLY A 1 150 ? 32.514 27.486 44.149 1.00 4.77 147 GLY A C 1
ATOM 1163 O O . GLY A 1 150 ? 33.229 27.341 45.147 1.00 5.27 147 GLY A O 1
ATOM 1164 N N . ASP A 1 151 ? 31.266 27.944 44.226 1.00 4.94 148 ASP A N 1
ATOM 1165 C CA . ASP A 1 151 ? 30.715 28.359 45.509 1.00 4.74 148 ASP A CA 1
ATOM 1166 C C . ASP A 1 151 ? 29.199 28.250 45.440 1.00 5.08 148 ASP A C 1
ATOM 1167 O O . ASP A 1 151 ? 28.608 28.182 44.357 1.00 5.42 148 ASP A O 1
ATOM 1172 N N . VAL A 1 152 ? 28.585 28.224 46.622 1.00 5.79 149 VAL A N 1
ATOM 1173 C CA . VAL A 1 152 ? 27.148 28.029 46.779 1.00 6.29 149 VAL A CA 1
ATOM 1174 C C . VAL A 1 152 ? 26.564 29.287 47.406 1.00 6.59 149 VAL A C 1
ATOM 1175 O O . VAL A 1 152 ? 27.072 29.769 48.425 1.00 8.11 149 VAL A O 1
ATOM 1179 N N . GLY A 1 153 ? 25.510 29.826 46.791 1.00 6.68 150 GLY A N 1
ATOM 1180 C CA . GLY A 1 153 ? 24.905 31.052 47.256 1.00 7.66 150 GLY A CA 1
ATOM 1181 C C . GLY A 1 153 ? 23.602 30.810 47.984 1.00 7.53 150 GLY A C 1
ATOM 1182 O O . GLY A 1 153 ? 23.175 29.666 48.179 1.00 7.36 150 GLY A O 1
ATOM 1183 N N . PRO A 1 154 ? 22.941 31.890 48.399 1.00 8.84 151 PRO A N 1
ATOM 1184 C CA . PRO A 1 154 ? 21.617 31.749 49.009 1.00 9.33 151 PRO A CA 1
ATOM 1185 C C . PRO A 1 154 ? 20.651 31.068 48.052 1.00 8.72 151 PRO A C 1
ATOM 1186 O O . PRO A 1 154 ? 20.712 31.255 46.837 1.00 8.70 151 PRO A O 1
ATOM 1190 N N . SER A 1 155 ? 19.744 30.271 48.619 1.00 8.52 152 SER A N 1
ATOM 1191 C CA . SER A 1 155 ? 18.790 29.536 47.798 1.00 9.08 152 SER A CA 1
ATOM 1192 C C . SER A 1 155 ? 17.815 30.444 47.060 1.00 9.07 152 SER A C 1
ATOM 1193 O O . SER A 1 155 ? 17.193 30.002 46.089 1.00 10.34 152 SER A O 1
ATOM 1196 N N . SER A 1 156 ? 17.682 31.698 47.491 1.00 9.24 153 SER A N 1
ATOM 1197 C CA . SER A 1 156 ? 16.712 32.643 46.959 1.00 10.82 153 SER A CA 1
ATOM 1198 C C . SER A 1 156 ? 17.332 33.660 46.007 1.00 10.32 153 SER A C 1
ATOM 1199 O O . SER A 1 156 ? 16.645 34.600 45.597 1.00 11.61 153 SER A O 1
ATOM 1202 N N . LYS A 1 157 ? 18.606 33.504 45.651 1.00 9.60 154 LYS A N 1
ATOM 1203 C CA A LYS A 1 157 ? 19.330 34.463 44.828 0.50 9.86 154 LYS A CA 1
ATOM 1204 C CA B LYS A 1 157 ? 19.298 34.461 44.804 0.50 9.85 154 LYS A CA 1
ATOM 1205 C C . LYS A 1 157 ? 20.029 33.709 43.707 1.00 8.67 154 LYS A C 1
ATOM 1206 O O . LYS A 1 157 ? 20.469 32.575 43.899 1.00 9.41 154 LYS A O 1
ATOM 1217 N N . ILE A 1 158 ? 20.140 34.340 42.537 1.00 7.18 155 ILE A N 1
ATOM 1218 C CA . ILE A 1 158 ? 20.849 33.724 41.419 1.00 6.40 155 ILE A CA 1
ATOM 1219 C C . ILE A 1 158 ? 21.590 34.786 40.616 1.00 5.86 155 ILE A C 1
ATOM 1220 O O . ILE A 1 158 ? 21.085 35.895 40.402 1.00 7.43 155 ILE A O 1
ATOM 1225 N N . GLY A 1 159 ? 22.787 34.427 40.160 1.00 5.41 156 GLY A N 1
ATOM 1226 C CA . GLY A 1 159 ? 23.584 35.264 39.280 1.00 5.40 156 GLY A CA 1
ATOM 1227 C C . GLY A 1 159 ? 24.717 35.899 40.054 1.00 5.03 156 GLY A C 1
ATOM 1228 O O . GLY A 1 159 ? 24.572 36.998 40.602 1.00 5.30 156 GLY A O 1
ATOM 1229 N N . GLU A 1 160 ? 25.844 35.197 40.138 1.00 5.01 157 GLU A N 1
ATOM 1230 C CA A GLU A 1 160 ? 26.929 35.603 41.011 0.75 5.08 157 GLU A CA 1
ATOM 1231 C CA B GLU A 1 160 ? 26.937 35.598 41.020 0.25 5.22 157 GLU A CA 1
ATOM 1232 C C . GLU A 1 160 ? 28.186 34.843 40.606 1.00 4.47 157 GLU A C 1
ATOM 1233 O O . GLU A 1 160 ? 28.114 33.684 40.194 1.00 4.47 157 GLU A O 1
ATOM 1244 N N . GLY A 1 161 ? 29.333 35.499 40.748 1.00 4.61 158 GLY A N 1
ATOM 1245 C CA . GLY A 1 161 ? 30.585 34.841 40.434 1.00 4.54 158 GLY A CA 1
ATOM 1246 C C . GLY A 1 161 ? 31.770 35.629 40.951 1.00 4.13 158 GLY A C 1
ATOM 1247 O O . GLY A 1 161 ? 31.623 36.630 41.656 1.00 4.43 158 GLY A O 1
ATOM 1248 N N . SER A 1 162 ? 32.960 35.153 40.593 1.00 3.92 159 SER A N 1
ATOM 1249 C CA . SER A 1 162 ? 34.172 35.627 41.240 1.00 3.73 159 SER A CA 1
ATOM 1250 C C . SER A 1 162 ? 34.633 36.983 40.699 1.00 3.83 159 SER A C 1
ATOM 1251 O O . SER A 1 162 ? 34.196 37.468 39.649 1.00 4.00 159 SER A O 1
ATOM 1254 N N . VAL A 1 163 ? 35.554 37.583 41.460 1.00 4.04 160 VAL A N 1
ATOM 1255 C CA . VAL A 1 163 ? 36.227 38.818 41.065 1.00 4.02 160 VAL A CA 1
ATOM 1256 C C . VAL A 1 163 ? 36.882 38.662 39.691 1.00 3.91 160 VAL A C 1
ATOM 1257 O O . VAL A 1 163 ? 36.735 39.518 38.807 1.00 4.33 160 VAL A O 1
ATOM 1261 N N . ARG A 1 164 ? 37.620 37.565 39.492 1.00 3.87 161 ARG A N 1
ATOM 1262 C CA . ARG A 1 164 ? 38.292 37.357 38.211 1.00 3.79 161 ARG A CA 1
ATOM 1263 C C . ARG A 1 164 ? 37.287 37.156 37.078 1.00 3.76 161 ARG A C 1
ATOM 1264 O O . ARG A 1 164 ? 37.497 37.646 35.962 1.00 4.02 161 ARG A O 1
ATOM 1272 N N . LEU A 1 165 ? 36.200 36.425 37.334 1.00 3.79 162 LEU A N 1
ATOM 1273 C CA . LEU A 1 165 ? 35.188 36.280 36.293 1.00 3.83 162 LEU A CA 1
ATOM 1274 C C . LEU A 1 165 ? 34.592 37.637 35.916 1.00 3.81 162 LEU A C 1
ATOM 1275 O O . LEU A 1 165 ? 34.406 37.932 34.728 1.00 4.06 162 LEU A O 1
ATOM 1280 N N . ALA A 1 166 ? 34.313 38.488 36.907 1.00 4.09 163 ALA A N 1
ATOM 1281 C CA . ALA A 1 166 ? 33.837 39.833 36.594 1.00 4.12 163 ALA A CA 1
ATOM 1282 C C . ALA A 1 166 ? 34.822 40.574 35.698 1.00 4.20 163 ALA A C 1
ATOM 1283 O O . ALA A 1 166 ? 34.425 41.214 34.717 1.00 4.72 163 ALA A O 1
ATOM 1285 N N . GLN A 1 167 ? 36.116 40.511 36.025 1.00 4.36 164 GLN A N 1
ATOM 1286 C CA . GLN A 1 167 ? 37.120 41.144 35.168 1.00 4.75 164 GLN A CA 1
ATOM 1287 C C . GLN A 1 167 ? 37.033 40.641 33.737 1.00 4.91 164 GLN A C 1
ATOM 1288 O O . GLN A 1 167 ? 37.063 41.427 32.781 1.00 5.47 164 GLN A O 1
ATOM 1294 N N . ALA A 1 168 ? 36.952 39.322 33.574 1.00 4.47 165 ALA A N 1
ATOM 1295 C CA . ALA A 1 168 ? 36.929 38.735 32.241 1.00 4.91 165 ALA A CA 1
ATOM 1296 C C . ALA A 1 168 ? 35.693 39.156 31.457 1.00 4.97 165 ALA A C 1
ATOM 1297 O O . ALA A 1 168 ? 35.744 39.254 30.226 1.00 6.39 165 ALA A O 1
ATOM 1299 N N . LEU A 1 169 ? 34.582 39.402 32.149 1.00 4.57 166 LEU A N 1
ATOM 1300 C CA . LEU A 1 169 ? 33.325 39.807 31.534 1.00 4.71 166 LEU A CA 1
ATOM 1301 C C . LEU A 1 169 ? 33.175 41.315 31.372 1.00 4.78 166 LEU A C 1
ATOM 1302 O O . LEU A 1 169 ? 32.182 41.770 30.788 1.00 5.52 166 LEU A O 1
ATOM 1307 N N . LYS A 1 170 ? 34.135 42.088 31.877 1.00 5.03 167 LYS A N 1
ATOM 1308 C CA . LYS A 1 170 ? 34.055 43.551 31.931 1.00 5.52 167 LYS A CA 1
ATOM 1309 C C . LYS A 1 170 ? 32.840 44.024 32.729 1.00 5.20 167 LYS A C 1
ATOM 1310 O O . LYS A 1 170 ? 32.055 44.875 32.294 1.00 6.25 167 LYS A O 1
ATOM 1316 N N . ILE A 1 171 ? 32.716 43.463 33.931 1.00 5.18 168 ILE A N 1
ATOM 1317 C CA . ILE A 1 171 ? 31.789 43.909 34.964 1.00 5.24 168 ILE A CA 1
ATOM 1318 C C . ILE A 1 171 ? 32.629 44.430 36.125 1.00 5.35 168 ILE A C 1
ATOM 1319 O O . ILE A 1 171 ? 33.666 43.846 36.446 1.00 5.69 168 ILE A O 1
ATOM 1324 N N . ASP A 1 172 ? 32.193 45.519 36.753 1.00 5.81 169 ASP A N 1
ATOM 1325 C CA . ASP A 1 172 ? 32.963 46.107 37.845 1.00 5.95 169 ASP A CA 1
ATOM 1326 C C . ASP A 1 172 ? 33.190 45.017 38.900 1.00 5.30 169 ASP A C 1
ATOM 1327 O O . ASP A 1 172 ? 32.244 44.359 39.351 1.00 5.69 169 ASP A O 1
ATOM 1332 N N . ASP A 1 173 ? 34.453 44.797 39.262 1.00 5.49 170 ASP A N 1
ATOM 1333 C CA . ASP A 1 173 ? 34.859 43.663 40.086 1.00 5.91 170 ASP A CA 1
ATOM 1334 C C . ASP A 1 173 ? 34.972 43.983 41.573 1.00 6.28 170 ASP A C 1
ATOM 1335 O O . ASP A 1 173 ? 35.398 43.123 42.349 1.00 7.66 170 ASP A O 1
ATOM 1340 N N . ASN A 1 174 ? 34.589 45.180 41.987 1.00 6.54 171 ASN A N 1
ATOM 1341 C CA A ASN A 1 174 ? 34.783 45.603 43.377 0.66 6.82 171 ASN A CA 1
ATOM 1342 C CA B ASN A 1 174 ? 34.789 45.583 43.371 0.34 7.00 171 ASN A CA 1
ATOM 1343 C C . ASN A 1 174 ? 33.803 44.861 44.282 1.00 6.66 171 ASN A C 1
ATOM 1344 O O . ASN A 1 174 ? 32.591 44.931 44.059 1.00 7.34 171 ASN A O 1
ATOM 1353 N N . PRO A 1 175 ? 34.274 44.170 45.326 1.00 6.88 172 PRO A N 1
ATOM 1354 C CA . PRO A 1 175 ? 33.332 43.476 46.220 1.00 7.25 172 PRO A CA 1
ATOM 1355 C C . PRO A 1 175 ? 32.335 44.382 46.927 1.00 7.80 172 PRO A C 1
ATOM 1356 O O . PRO A 1 175 ? 31.275 43.895 47.338 1.00 9.37 172 PRO A O 1
ATOM 1360 N N . LYS A 1 176 ? 32.643 45.668 47.105 1.00 7.78 173 LYS A N 1
ATOM 1361 C CA . LYS A 1 176 ? 31.797 46.567 47.887 1.00 8.22 173 LYS A CA 1
ATOM 1362 C C . LYS A 1 176 ? 30.746 47.304 47.067 1.00 9.06 173 LYS A C 1
ATOM 1363 O O . LYS A 1 176 ? 29.748 47.764 47.631 1.00 10.93 173 LYS A O 1
ATOM 1369 N N . ALA A 1 177 ? 30.953 47.455 45.775 1.00 8.62 174 ALA A N 1
ATOM 1370 C CA . ALA A 1 177 ? 30.061 48.270 44.962 1.00 9.16 174 ALA A CA 1
ATOM 1371 C C . ALA A 1 177 ? 29.980 47.794 43.522 1.00 8.28 174 ALA A C 1
ATOM 1372 O O . ALA A 1 177 ? 29.296 48.434 42.718 1.00 9.33 174 ALA A O 1
ATOM 1374 N N . GLY A 1 178 ? 30.649 46.706 43.173 1.00 7.48 175 GLY A N 1
ATOM 1375 C CA . GLY A 1 178 ? 30.660 46.197 41.824 1.00 7.05 175 GLY A CA 1
ATOM 1376 C C . GLY A 1 178 ? 29.498 45.276 41.533 1.00 6.03 175 GLY A C 1
ATOM 1377 O O . GLY A 1 178 ? 28.485 45.250 42.237 1.00 7.23 175 GLY A O 1
ATOM 1378 N N . GLY A 1 179 ? 29.650 44.510 40.464 1.00 5.95 176 GLY A N 1
ATOM 1379 C CA . GLY A 1 179 ? 28.582 43.653 40.007 1.00 6.31 176 GLY A CA 1
ATOM 1380 C C . GLY A 1 179 ? 27.496 44.447 39.311 1.00 6.63 176 GLY A C 1
ATOM 1381 O O . GLY A 1 179 ? 27.581 45.659 39.123 1.00 8.19 176 GLY A O 1
ATOM 1382 N N . THR A 1 180 ? 26.443 43.734 38.926 1.00 6.53 177 THR A N 1
ATOM 1383 C CA . THR A 1 180 ? 25.307 44.379 38.298 1.00 7.20 177 THR A CA 1
ATOM 1384 C C . THR A 1 180 ? 24.037 43.620 38.636 1.00 6.94 177 THR A C 1
ATOM 1385 O O . THR A 1 180 ? 24.033 42.391 38.752 1.00 6.90 177 THR A O 1
ATOM 1389 N N . GLU A 1 181 ? 22.954 44.373 38.786 1.00 7.63 178 GLU A N 1
ATOM 1390 C CA . GLU A 1 181 ? 21.628 43.794 38.903 1.00 8.54 178 GLU A CA 1
ATOM 1391 C C . GLU A 1 181 ? 20.975 43.560 37.551 1.00 8.50 178 GLU A C 1
ATOM 1392 O O . GLU A 1 181 ? 19.970 42.844 37.478 1.00 10.02 178 GLU A O 1
ATOM 1398 N N . SER A 1 182 ? 21.504 44.153 36.485 1.00 7.52 179 SER A N 1
ATOM 1399 C CA . SER A 1 182 ? 20.930 43.937 35.165 1.00 7.66 179 SER A CA 1
ATOM 1400 C C . SER A 1 182 ? 21.189 42.513 34.699 1.00 6.56 179 SER A C 1
ATOM 1401 O O . SER A 1 182 ? 22.285 41.977 34.873 1.00 6.29 179 SER A O 1
ATOM 1404 N N . ARG A 1 183 ? 20.170 41.895 34.101 1.00 6.47 180 ARG A N 1
ATOM 1405 C CA . ARG A 1 183 ? 20.261 40.488 33.705 1.00 6.64 180 ARG A CA 1
ATOM 1406 C C . ARG A 1 183 ? 20.934 40.389 32.340 1.00 6.31 180 ARG A C 1
ATOM 1407 O O . ARG A 1 183 ? 20.295 40.194 31.303 1.00 7.75 180 ARG A O 1
ATOM 1415 N N . ILE A 1 184 ? 22.260 40.502 32.365 1.00 5.70 181 ILE A N 1
ATOM 1416 C CA . ILE A 1 184 ? 23.073 40.610 31.159 1.00 5.67 181 ILE A CA 1
ATOM 1417 C C . ILE A 1 184 ? 24.049 39.460 30.990 1.00 5.00 181 ILE A C 1
ATOM 1418 O O . ILE A 1 184 ? 24.728 39.389 29.952 1.00 5.70 181 ILE A O 1
ATOM 1423 N N . VAL A 1 185 ? 24.158 38.571 31.972 1.00 4.69 182 VAL A N 1
ATOM 1424 C CA . VAL A 1 185 ? 25.121 37.479 31.930 1.00 4.38 182 VAL A CA 1
ATOM 1425 C C . VAL A 1 185 ? 24.381 36.183 31.645 1.00 4.39 182 VAL A C 1
ATOM 1426 O O . VAL A 1 185 ? 23.404 35.845 32.326 1.00 4.92 182 VAL A O 1
ATOM 1430 N N . VAL A 1 186 ? 24.865 35.450 30.648 1.00 4.42 183 VAL A N 1
ATOM 1431 C CA . VAL A 1 186 ? 24.333 34.145 30.281 1.00 4.56 183 VAL A CA 1
ATOM 1432 C C . VAL A 1 186 ? 25.348 33.095 30.712 1.00 4.32 183 VAL A C 1
ATOM 1433 O O . VAL A 1 186 ? 26.513 33.140 30.297 1.00 5.12 183 VAL A O 1
ATOM 1437 N N . THR A 1 187 ? 24.909 32.162 31.554 1.00 4.12 184 THR A N 1
ATOM 1438 C CA . THR A 1 187 ? 25.761 31.115 32.102 1.00 4.18 184 THR A CA 1
ATOM 1439 C C . THR A 1 187 ? 25.269 29.771 31.585 1.00 4.24 184 THR A C 1
ATOM 1440 O O . THR A 1 187 ? 24.108 29.403 31.812 1.00 4.90 184 THR A O 1
ATOM 1444 N N . LEU A 1 188 ? 26.160 29.053 30.893 1.00 4.04 185 LEU A N 1
ATOM 1445 C CA . LEU A 1 188 ? 25.918 27.718 30.356 1.00 4.10 185 LEU A CA 1
ATOM 1446 C C . LEU A 1 188 ? 26.736 26.739 31.193 1.00 4.12 185 LEU A C 1
ATOM 1447 O O . LEU A 1 188 ? 27.966 26.755 31.140 1.00 4.98 185 LEU A O 1
ATOM 1452 N N . VAL A 1 189 ? 26.060 25.903 31.972 1.00 4.32 186 VAL A N 1
ATOM 1453 C CA . VAL A 1 189 ? 26.712 24.952 32.869 1.00 4.39 186 VAL A CA 1
ATOM 1454 C C . VAL A 1 189 ? 26.679 23.568 32.244 1.00 4.47 186 VAL A C 1
ATOM 1455 O O . VAL A 1 189 ? 25.654 23.155 31.689 1.00 4.95 186 VAL A O 1
ATOM 1459 N N . PHE A 1 190 ? 27.788 22.834 32.371 1.00 4.54 187 PHE A N 1
ATOM 1460 C CA . PHE A 1 190 ? 27.885 21.448 31.923 1.00 4.83 187 PHE A CA 1
ATOM 1461 C C . PHE A 1 190 ? 27.848 20.541 33.153 1.00 4.88 187 PHE A C 1
ATOM 1462 O O . PHE A 1 190 ? 28.896 20.212 33.731 1.00 5.10 187 PHE A O 1
ATOM 1470 N N . PRO A 1 191 ? 26.669 20.128 33.622 1.00 5.31 188 PRO A N 1
ATOM 1471 C CA . PRO A 1 191 ? 26.629 19.281 34.821 1.00 5.96 188 PRO A CA 1
ATOM 1472 C C . PRO A 1 191 ? 27.233 17.916 34.524 1.00 6.02 188 PRO A C 1
ATOM 1473 O O . PRO A 1 191 ? 27.049 17.364 33.437 1.00 6.76 188 PRO A O 1
ATOM 1477 N N . GLY A 1 192 ? 27.957 17.371 35.502 1.00 6.10 189 GLY A N 1
ATOM 1478 C CA . GLY A 1 192 ? 28.599 16.084 35.321 1.00 6.53 189 GLY A CA 1
ATOM 1479 C C . GLY A 1 192 ? 29.929 16.142 34.608 1.00 6.76 189 GLY A C 1
ATOM 1480 O O . GLY A 1 192 ? 30.526 15.092 34.342 1.00 8.69 189 GLY A O 1
ATOM 1481 N N . SER A 1 193 ? 30.427 17.342 34.317 1.00 6.13 190 SER A N 1
ATOM 1482 C CA . SER A 1 193 ? 31.615 17.484 33.486 1.00 6.00 190 SER A CA 1
ATOM 1483 C C . SER A 1 193 ? 32.923 17.202 34.214 1.00 6.14 190 SER A C 1
ATOM 1484 O O . SER A 1 193 ? 33.876 16.754 33.569 1.00 7.11 190 SER A O 1
ATOM 1487 N N . VAL A 1 194 ? 33.022 17.512 35.512 1.00 5.88 191 VAL A N 1
ATOM 1488 C CA . VAL A 1 194 ? 34.276 17.334 36.247 1.00 6.05 191 VAL A CA 1
ATOM 1489 C C . VAL A 1 194 ? 34.016 16.769 37.643 1.00 6.39 191 VAL A C 1
ATOM 1490 O O . VAL A 1 194 ? 34.483 15.675 37.979 1.00 7.55 191 VAL A O 1
ATOM 1494 N N . GLY A 1 195 ? 33.316 17.529 38.486 1.00 6.91 192 GLY A N 1
ATOM 1495 C CA . GLY A 1 195 ? 32.880 17.001 39.769 1.00 7.60 192 GLY A CA 1
ATOM 1496 C C . GLY A 1 195 ? 33.972 16.749 40.779 1.00 7.21 192 GLY A C 1
ATOM 1497 O O . GLY A 1 195 ? 33.795 15.921 41.678 1.00 9.06 192 GLY A O 1
ATOM 1498 N N . LYS A 1 196 ? 35.096 17.445 40.661 1.00 6.43 193 LYS A N 1
ATOM 1499 C CA . LYS A 1 196 ? 36.209 17.314 41.590 1.00 6.44 193 LYS A CA 1
ATOM 1500 C C . LYS A 1 196 ? 37.110 18.520 41.391 1.00 5.78 193 LYS A C 1
ATOM 1501 O O . LYS A 1 196 ? 36.979 19.260 40.410 1.00 6.25 193 LYS A O 1
ATOM 1507 N N . TRP A 1 197 ? 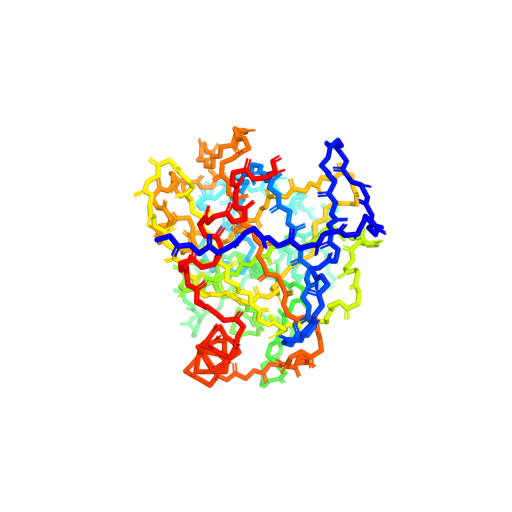38.028 18.712 42.338 1.00 5.75 194 TRP A N 1
ATOM 1508 C CA A TRP A 1 197 ? 39.084 19.697 42.157 0.61 6.00 194 TRP A CA 1
ATOM 1509 C CA B TRP A 1 197 ? 39.082 19.697 42.151 0.39 5.86 194 TRP A CA 1
ATOM 1510 C C . TRP A 1 197 ? 40.110 19.181 41.153 1.00 5.80 194 TRP A C 1
ATOM 1511 O O . TRP A 1 197 ? 40.523 18.017 41.205 1.00 6.62 194 TRP A O 1
ATOM 1532 N N . GLU A 1 198 ? 40.524 20.052 40.233 1.00 5.52 195 GLU A N 1
ATOM 1533 C CA . GLU A 1 198 ? 41.681 19.758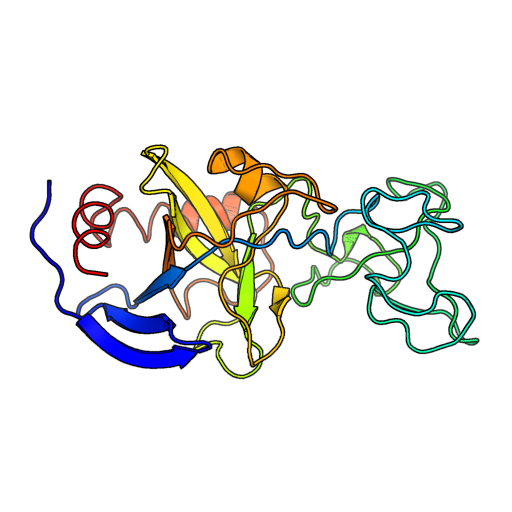 39.399 1.00 5.69 195 GLU A CA 1
ATOM 1534 C C . GLU A 1 198 ? 42.329 21.085 39.022 1.00 5.10 195 GLU A C 1
ATOM 1535 O O . GLU A 1 198 ? 41.774 22.160 39.272 1.00 5.41 195 GLU A O 1
ATOM 1541 N N . THR A 1 199 ? 43.518 21.010 38.424 1.00 5.14 196 THR A N 1
ATOM 1542 C CA . THR A 1 199 ? 44.221 22.245 38.111 1.00 5.25 196 THR A CA 1
ATOM 1543 C C . THR A 1 199 ? 43.384 23.096 37.160 1.00 4.97 196 THR A C 1
ATOM 1544 O O . THR A 1 199 ? 42.640 22.570 36.323 1.00 5.12 196 THR A O 1
ATOM 1548 N N . PRO A 1 200 ? 43.519 24.421 37.249 1.00 5.25 197 PRO A N 1
ATOM 1549 C CA . PRO A 1 200 ? 42.813 25.284 36.298 1.00 5.90 197 PRO A CA 1
ATOM 1550 C C . PRO A 1 200 ? 43.147 24.976 34.851 1.00 5.31 197 PRO A C 1
ATOM 1551 O O . PRO A 1 200 ? 42.248 24.995 34.008 1.00 5.99 197 PRO A O 1
ATOM 1555 N N . LYS A 1 201 ? 44.407 24.678 34.527 1.00 5.08 198 LYS A N 1
ATOM 1556 C CA . LYS A 1 201 ? 44.721 24.332 33.145 1.00 5.41 198 LYS A CA 1
ATOM 1557 C C . LYS A 1 201 ? 43.871 23.162 32.665 1.00 5.60 198 LYS A C 1
ATOM 1558 O O . LYS A 1 201 ? 43.365 23.171 31.535 1.00 5.95 198 LYS A O 1
ATOM 1564 N N . ARG A 1 202 ? 43.709 22.149 33.518 1.00 5.42 199 ARG A N 1
ATOM 1565 C CA . ARG A 1 202 ? 42.944 20.962 33.148 1.00 5.53 199 ARG A CA 1
ATOM 1566 C C . ARG A 1 202 ? 41.456 21.258 32.994 1.00 5.28 199 ARG A C 1
ATOM 1567 O O . ARG A 1 202 ? 40.840 20.837 32.009 1.00 5.67 199 ARG A O 1
ATOM 1575 N N . TRP A 1 203 ? 40.838 21.939 33.966 1.00 4.94 200 TRP A N 1
ATOM 1576 C CA . TRP A 1 203 ? 39.406 22.161 33.803 1.00 4.90 200 TRP A CA 1
ATOM 1577 C C . TRP A 1 203 ? 39.115 23.151 32.689 1.00 4.59 200 TRP A C 1
ATOM 1578 O O . TRP A 1 203 ? 38.090 23.029 32.011 1.00 4.92 200 TRP A O 1
ATOM 1589 N N . PHE A 1 204 ? 40.002 24.124 32.476 1.00 4.76 201 PHE A N 1
ATOM 1590 C CA . PHE A 1 204 ? 39.799 25.071 31.388 1.00 5.07 201 PHE A CA 1
ATOM 1591 C C . PHE A 1 204 ? 39.852 24.356 30.046 1.00 5.14 201 PHE A C 1
ATOM 1592 O O . PHE A 1 204 ? 39.017 24.601 29.169 1.00 5.40 201 PHE A O 1
ATOM 1600 N N . SER A 1 205 ? 40.812 23.440 29.883 1.00 5.60 202 SER A N 1
ATOM 1601 C CA . SER A 1 205 ? 40.865 22.633 28.668 1.00 5.98 202 SER A CA 1
ATOM 1602 C C . SER A 1 205 ? 39.593 21.818 28.487 1.00 5.65 202 SER A C 1
ATOM 1603 O O . SER A 1 205 ? 39.078 21.688 27.369 1.00 6.19 202 SER A O 1
ATOM 1606 N N . HIS A 1 206 ? 39.062 21.270 29.577 1.00 5.49 203 HIS A N 1
ATOM 1607 C CA . HIS A 1 206 ? 37.874 20.445 29.448 1.00 5.75 203 HIS A CA 1
ATOM 1608 C C . HIS A 1 206 ? 36.662 21.304 29.083 1.00 5.06 203 HIS A C 1
ATOM 1609 O O . HIS A 1 206 ? 35.831 20.902 28.260 1.00 5.76 203 HIS A O 1
ATOM 1616 N N . ALA A 1 207 ? 36.563 22.500 29.672 1.00 4.91 204 ALA A N 1
ATOM 1617 C CA . ALA A 1 207 ? 35.518 23.445 29.291 1.00 5.05 204 ALA A CA 1
ATOM 1618 C C . ALA A 1 207 ? 35.609 23.796 27.813 1.00 5.14 204 ALA A C 1
ATOM 1619 O O . ALA A 1 207 ? 34.589 23.899 27.123 1.00 5.70 204 ALA A O 1
ATOM 1621 N N . ASN A 1 208 ? 36.831 23.984 27.319 1.00 5.45 205 ASN A N 1
ATOM 1622 C CA . ASN A 1 208 ? 37.044 24.276 25.905 1.00 6.18 205 ASN A CA 1
ATOM 1623 C C . ASN A 1 208 ? 36.570 23.129 25.025 1.00 6.10 205 ASN A C 1
ATOM 1624 O O . ASN A 1 208 ? 35.913 23.351 24.000 1.00 6.76 205 ASN A O 1
ATOM 1629 N N . GLN A 1 209 ? 36.892 21.894 25.414 1.00 6.13 206 GLN A N 1
ATOM 1630 C CA A GLN A 1 209 ? 36.487 20.745 24.614 0.53 6.95 206 GLN A CA 1
ATOM 1631 C CA B GLN A 1 209 ? 36.489 20.723 24.639 0.47 6.76 206 GLN A CA 1
ATOM 1632 C C . GLN A 1 209 ? 34.970 20.591 24.592 1.00 6.25 206 GLN A C 1
ATOM 1633 O O . GLN A 1 209 ? 34.384 20.344 23.531 1.00 6.62 206 GLN A O 1
ATOM 1644 N N . LEU A 1 210 ? 34.314 20.756 25.745 1.00 5.85 207 LEU A N 1
ATOM 1645 C CA . LEU A 1 210 ? 32.857 20.660 25.791 1.00 5.84 207 LEU A CA 1
ATOM 1646 C C . LEU A 1 210 ? 32.214 21.777 24.986 1.00 5.64 207 LEU A C 1
ATOM 1647 O O . LEU A 1 210 ? 31.223 21.551 24.281 1.00 6.19 207 LEU A O 1
ATOM 1652 N N . THR A 1 211 ? 32.758 22.991 25.095 1.00 5.95 208 THR A N 1
ATOM 1653 C CA . THR A 1 211 ? 32.194 24.123 24.368 1.00 6.06 208 THR A CA 1
ATOM 1654 C C . THR A 1 211 ? 32.306 23.916 22.863 1.00 6.19 208 THR A C 1
ATOM 1655 O O . THR A 1 211 ? 31.342 24.160 22.128 1.00 6.42 208 THR A O 1
ATOM 1659 N N . LYS A 1 212 ? 33.472 23.457 22.387 1.00 6.86 209 LYS A N 1
ATOM 1660 C CA A LYS A 1 212 ? 33.648 23.117 20.972 0.32 7.77 209 LYS A CA 1
ATOM 1661 C CA B LYS A 1 212 ? 33.610 23.165 20.966 0.68 7.62 209 LYS A CA 1
ATOM 1662 C C . LYS A 1 212 ? 32.581 22.131 20.527 1.00 7.50 209 LYS A C 1
ATOM 1663 O O . LYS A 1 212 ? 31.916 22.308 19.497 1.00 8.22 209 LYS A O 1
ATOM 1674 N N . ALA A 1 213 ? 32.434 21.051 21.297 1.00 7.16 210 ALA A N 1
ATOM 1675 C CA . ALA A 1 213 ? 31.487 20.003 20.940 1.00 7.56 210 ALA A CA 1
ATOM 1676 C C . ALA A 1 213 ? 30.064 20.539 20.915 1.00 7.07 210 ALA A C 1
ATOM 1677 O O . ALA A 1 213 ? 29.267 20.176 20.044 1.00 8.61 210 ALA A O 1
ATOM 1679 N N . TRP A 1 214 ? 29.737 21.420 21.857 1.00 5.87 211 TRP A N 1
ATOM 1680 C CA . TRP A 1 214 ? 28.393 21.961 21.991 1.00 5.77 211 TRP A CA 1
ATOM 1681 C C . TRP A 1 214 ? 28.056 22.961 20.888 1.00 5.88 211 TRP A C 1
ATOM 1682 O O . TRP A 1 214 ? 26.880 23.153 20.581 1.00 6.65 211 TRP A O 1
ATOM 1693 N N . GLY A 1 215 ? 29.056 23.595 20.282 1.00 6.73 212 GLY A N 1
ATOM 1694 C CA . GLY A 1 215 ? 28.788 24.525 19.199 1.00 7.56 212 GLY A CA 1
ATOM 1695 C C . GLY A 1 215 ? 29.383 25.905 19.380 1.00 7.84 212 GLY A C 1
ATOM 1696 O O . GLY A 1 215 ? 29.190 26.791 18.539 1.00 8.79 212 GLY A O 1
ATOM 1697 N N . GLY A 1 216 ? 30.096 26.106 20.479 1.00 7.90 213 GLY A N 1
ATOM 1698 C CA . GLY A 1 216 ? 30.873 27.309 20.646 1.00 8.02 213 GLY A CA 1
ATOM 1699 C C . GLY A 1 216 ? 30.070 28.530 21.035 1.00 7.38 213 GLY A C 1
ATOM 1700 O O . GLY A 1 216 ? 28.843 28.524 21.201 1.00 7.35 213 GLY A O 1
ATOM 1701 N N . LEU A 1 217 ? 30.823 29.622 21.169 1.00 8.26 214 LEU A N 1
ATOM 1702 C CA A LEU A 1 217 ? 30.236 30.917 21.492 0.57 8.77 214 LEU A CA 1
ATOM 1703 C CA B LEU A 1 217 ? 30.216 30.896 21.514 0.43 8.91 214 LEU A CA 1
ATOM 1704 C C . LEU A 1 217 ? 29.184 31.327 20.485 1.00 9.15 214 LEU A C 1
ATOM 1705 O O . LEU A 1 217 ? 28.209 31.989 20.843 1.00 10.82 214 LEU A O 1
ATOM 1714 N N . SER A 1 218 ? 29.372 30.976 19.213 1.00 8.73 215 SER A N 1
ATOM 1715 C CA A SER A 1 218 ? 28.378 31.371 18.224 0.60 9.54 215 SER A CA 1
ATOM 1716 C CA B SER A 1 218 ? 28.382 31.344 18.206 0.40 9.40 215 SER A CA 1
ATOM 1717 C C . SER A 1 218 ? 26.996 30.859 18.607 1.00 8.71 215 SER A C 1
ATOM 1718 O O . SER A 1 218 ? 26.009 31.599 18.510 1.00 9.16 215 SER A O 1
ATOM 1723 N N . ARG A 1 219 ? 26.910 29.614 19.081 1.00 6.86 216 ARG A N 1
ATOM 1724 C CA . ARG A 1 219 ? 25.621 29.069 19.486 1.00 6.11 216 ARG A CA 1
ATOM 1725 C C . ARG A 1 219 ? 25.098 29.746 20.750 1.00 6.07 216 ARG A C 1
ATOM 1726 O O . ARG A 1 219 ? 23.897 30.013 20.860 1.00 6.41 216 ARG A O 1
ATOM 1734 N N . LEU A 1 220 ? 25.976 30.024 21.722 1.00 6.05 217 LEU A N 1
ATOM 1735 C CA . LEU A 1 220 ? 25.519 30.652 22.961 1.00 6.41 217 LEU A CA 1
ATOM 1736 C C . LEU A 1 220 ? 25.057 32.084 22.725 1.00 6.78 217 LEU A C 1
ATOM 1737 O O . LEU A 1 220 ? 24.111 32.553 23.372 1.00 7.21 217 LEU A O 1
ATOM 1742 N N . LYS A 1 221 ? 25.718 32.799 21.816 1.00 7.39 218 LYS A N 1
ATOM 1743 C CA A LYS A 1 221 ? 25.312 34.165 21.489 0.68 8.53 218 LYS A CA 1
ATOM 1744 C CA B LYS A 1 221 ? 25.293 34.161 21.542 0.32 8.14 218 LYS A CA 1
ATOM 1745 C C . LYS A 1 221 ? 23.887 34.187 20.953 1.00 7.57 218 LYS A C 1
ATOM 1746 O O . LYS A 1 221 ? 23.051 34.992 21.379 1.00 7.65 218 LYS A O 1
ATOM 1757 N N . THR A 1 222 ? 23.591 33.297 20.007 1.00 7.38 219 THR A N 1
ATOM 1758 C CA . THR A 1 222 ? 22.225 33.187 19.505 1.00 7.89 219 THR A CA 1
ATOM 1759 C C . THR A 1 222 ? 21.257 32.790 20.612 1.00 7.41 219 THR A C 1
ATOM 1760 O O . THR A 1 222 ? 20.157 33.349 20.721 1.00 8.05 219 THR A O 1
ATOM 1764 N N . LEU A 1 223 ? 21.656 31.829 21.445 1.00 7.02 220 LEU A N 1
ATOM 1765 C CA A LEU A 1 223 ? 20.802 31.395 22.542 0.61 7.32 220 LEU A CA 1
ATOM 1766 C CA B LEU A 1 223 ? 20.810 31.393 22.549 0.39 7.24 220 LEU A CA 1
ATOM 1767 C C . LEU A 1 223 ? 20.492 32.552 23.488 1.00 7.39 220 LEU A C 1
ATOM 1768 O O . LEU A 1 223 ? 19.373 32.657 24.007 1.00 8.35 220 LEU A O 1
ATOM 1777 N N . SER A 1 224 ? 21.459 33.445 23.706 1.00 7.69 221 SER A N 1
ATOM 1778 C CA A SER A 1 224 ? 21.234 34.536 24.646 0.69 8.40 221 SER A CA 1
ATOM 1779 C CA B SER A 1 224 ? 21.250 34.558 24.630 0.31 8.32 221 SER A CA 1
ATOM 1780 C C . SER A 1 224 ? 20.015 35.367 24.260 1.00 8.67 221 SER A C 1
ATOM 1781 O O . SER A 1 224 ? 19.283 35.838 25.137 1.00 9.57 221 SER A O 1
ATOM 1786 N N . ASP A 1 225 ? 19.769 35.543 22.959 1.00 9.07 222 ASP A N 1
ATOM 1787 C CA . ASP A 1 225 ? 18.630 36.346 22.524 1.00 10.36 222 ASP A CA 1
ATOM 1788 C C . ASP A 1 225 ? 17.296 35.681 22.828 1.00 10.16 222 ASP A C 1
ATOM 1789 O O . ASP A 1 225 ? 16.258 36.352 22.791 1.00 11.99 222 ASP A O 1
ATOM 1794 N N . GLN A 1 226 ? 17.304 34.383 23.122 1.00 8.88 223 GLN A N 1
ATOM 1795 C CA . GLN A 1 226 ? 16.098 33.645 23.465 1.00 9.03 223 GLN A CA 1
ATOM 1796 C C . GLN A 1 226 ? 15.712 33.788 24.935 1.00 9.51 223 GLN A C 1
ATOM 1797 O O . GLN A 1 226 ? 14.596 33.404 25.305 1.00 11.13 223 GLN A O 1
ATOM 1803 N N . LEU A 1 227 ? 16.600 34.323 25.769 1.00 8.78 224 LEU A N 1
ATOM 1804 C CA . LEU A 1 227 ? 16.448 34.324 27.225 1.00 8.85 224 LEU A CA 1
ATOM 1805 C C . LEU A 1 227 ? 16.147 35.704 27.788 1.00 10.03 224 LEU A C 1
ATOM 1806 O O . LEU A 1 227 ? 15.670 35.823 28.922 1.00 11.35 224 LEU A O 1
#

Nearest PDB structures (foldseek):
  7tvn-assembly1_A  TM=1.004E+00  e=7.642E-50  unclassified sequences
  7tvp-assembly1_A  TM=1.004E+00  e=1.409E-49  unclassified sequences
  7tvm-assembly1_B  TM=9.972E-01  e=2.555E-47  unclassified sequences
  9ce9-assembly1_A  TM=5.966E-01  e=1.849E-01  Phanerochaete carnosa HHB-10118-sp
  5kkr-assembly1_B  TM=3.248E-01  e=6.047E+00  Homo sapiens

Sequence (227 aa):
GSHMMSELSEIDSVAGVTIYSVDGEPKKSFVYKAGFAIDADGAPNAYAPNNNGGTDFTANNGGDDDQGGDWWGGPVDAEGYPIKQKIFDPFPGYYVSSATAHFNPAYSEEDSPYRYIDSNSIPFIVLPGNHSNGAKLGDVALVYNEKTGDNCYAIYGDVGPSSKKIGEEGSVRLAQALKIDDNNPKAGGTESRIVVTLVFPGSVGKWWETPKRWFSHANQQLTKKAWGGLLSSRLKKTLLSSDQL

B-factor: mean 10.15, std 7.77, range [3.62, 45.83]

Solvent-accessible surface area: 10203 Å² total; per-residue (Å²): 111,45,168,134,7,112,45,49,109,80,29,61,7,65,57,7,42,0,58,32,3,64,53,143,26,130,2,3,0,4,31,1,11,5,30,26,8,6,38,2,1,8,26,0,10,6,40,142,86,44,8,52,14,98,12,72,83,0,8,66,20,125,35,40,109,20,160,2,13,14,64,55,104,122,20,95,8,28,107,8,79,156,144,10,61,71,67,32,58,7,0,2,26,9,40,10,82,14,96,82,97,67,110,63,12,9,91,51,24,7,40,0,40,53,30,19,0,2,5,0,3,16,146,39,36,40,60,8,134,46,1,0,0,1,1,0,23,0,56,144,52,45,48,57,18,23,0,4,11,0,8,66,13,74,63,87,88,18,6,28,0,0,9,88,0,0,83,35,0,156,16,84,46,60,35,88,82,23,19,39,158,64,117,22,4,0,6,0,0,2,15,70,22,28,16,112,82,17,58,56,180,138,8,96,60,71,0,47,110,31,3,122,77,7,36,14,59,49,45,0,100,25,0,5,123,64,62